Protein AF-W2RAD9-F1 (afdb_monomer)

Mean predicted aligned error: 22.21 Å

pLDDT: mean 79.06, std 12.72, range [46.03, 95.06]

Foldseek 3Di:
DDDDPVRVVVLVVLCVVLVLVPDDPPCSVVSVVVSVVVVVVVVVVVVVVVVVVVDPDPDPVVVVVVVVVVVVVVVVVVVVVVVVVVVVVVVVVVVVVVVVVVVVVVVVVVVVVVVVVDDDPVVVVVVVVVVVVVVVVVVVVVVVVVVVVVVVVVVVVVVVVVVVVVVVVVVVVVVVVVVVVVVD

Structure (mmCIF, N/CA/C/O backbone):
data_AF-W2RAD9-F1
#
_entry.id   AF-W2RAD9-F1
#
loop_
_atom_site.group_PDB
_atom_site.id
_atom_site.type_symbol
_atom_site.label_atom_id
_atom_site.label_alt_id
_atom_site.label_comp_id
_atom_site.label_asym_id
_atom_site.label_entity_id
_atom_site.label_seq_id
_atom_site.pdbx_PDB_ins_code
_atom_site.Cartn_x
_atom_site.Cartn_y
_atom_site.Cartn_z
_atom_site.occupancy
_atom_site.B_iso_or_equiv
_atom_site.auth_seq_id
_atom_site.auth_comp_id
_atom_site.auth_asym_id
_atom_site.auth_atom_id
_atom_site.pdbx_PDB_model_num
ATOM 1 N N . MET A 1 1 ? 28.687 -9.297 -19.296 1.00 49.66 1 MET A N 1
ATOM 2 C CA . MET A 1 1 ? 29.196 -7.950 -18.979 1.00 49.66 1 MET A CA 1
ATOM 3 C C . MET A 1 1 ? 29.998 -8.097 -17.710 1.00 49.66 1 MET A C 1
ATOM 5 O O . MET A 1 1 ? 29.395 -8.269 -16.660 1.00 49.66 1 MET A O 1
ATOM 9 N N . ASN A 1 2 ? 31.318 -8.154 -17.842 1.00 67.19 2 ASN A N 1
ATOM 10 C CA . ASN A 1 2 ? 32.221 -8.144 -16.698 1.00 67.19 2 ASN A CA 1
ATOM 11 C C . ASN A 1 2 ? 32.707 -6.704 -16.550 1.00 67.19 2 ASN A C 1
ATOM 13 O O . ASN A 1 2 ? 33.058 -6.093 -17.559 1.00 67.19 2 ASN A O 1
ATOM 17 N N . TYR A 1 3 ? 32.650 -6.170 -15.335 1.00 76.31 3 TYR A N 1
ATOM 18 C CA . TYR A 1 3 ? 33.218 -4.864 -15.024 1.00 76.31 3 TYR A CA 1
ATOM 19 C C . TYR A 1 3 ? 34.745 -4.951 -15.084 1.00 76.31 3 TYR A C 1
ATOM 21 O O . TYR A 1 3 ? 35.319 -5.991 -14.748 1.00 76.31 3 TYR A O 1
ATOM 29 N N . SER A 1 4 ? 35.391 -3.891 -15.566 1.00 83.75 4 SER A N 1
ATOM 30 C CA . SER A 1 4 ? 36.855 -3.781 -15.519 1.00 83.75 4 SER A CA 1
ATOM 31 C C . SER A 1 4 ? 37.317 -3.453 -14.099 1.00 83.75 4 SER A C 1
ATOM 33 O O . SER A 1 4 ? 36.594 -2.791 -13.354 1.00 83.75 4 SER A O 1
ATOM 35 N N . GLU A 1 5 ? 38.547 -3.822 -13.740 1.00 84.81 5 GLU A N 1
ATOM 36 C CA . GLU A 1 5 ? 39.124 -3.506 -12.423 1.00 84.81 5 GLU A CA 1
ATOM 37 C C . GLU A 1 5 ? 39.091 -1.990 -12.134 1.00 84.81 5 GLU A C 1
ATOM 39 O O . GLU A 1 5 ? 38.681 -1.568 -11.051 1.00 84.81 5 GLU A O 1
ATOM 44 N N . GLU A 1 6 ? 39.395 -1.142 -13.123 1.00 85.00 6 GLU A N 1
ATOM 45 C CA . GLU A 1 6 ? 39.226 0.315 -13.023 1.00 85.00 6 GLU A CA 1
ATOM 46 C C . GLU A 1 6 ? 37.785 0.756 -12.726 1.00 85.00 6 GLU A C 1
ATOM 48 O O . GLU A 1 6 ? 37.565 1.711 -11.973 1.00 85.00 6 GLU A O 1
ATOM 53 N N . GLU A 1 7 ? 36.789 0.097 -13.318 1.00 83.50 7 GLU A N 1
ATOM 54 C CA . GLU A 1 7 ? 35.378 0.432 -13.114 1.00 83.50 7 GLU A CA 1
ATOM 55 C C . GLU A 1 7 ? 34.931 0.059 -11.702 1.00 83.50 7 GLU A C 1
ATOM 57 O O . GLU A 1 7 ? 34.244 0.852 -11.047 1.00 83.50 7 GLU A O 1
ATOM 62 N N . ASP A 1 8 ? 35.392 -1.086 -11.203 1.00 87.81 8 ASP A N 1
ATOM 63 C CA . ASP A 1 8 ? 35.144 -1.543 -9.839 1.00 87.81 8 ASP A CA 1
ATOM 64 C C . ASP A 1 8 ? 35.788 -0.607 -8.811 1.00 87.81 8 ASP A C 1
ATOM 66 O O . ASP A 1 8 ? 35.135 -0.186 -7.850 1.00 87.81 8 ASP A O 1
ATOM 70 N N . VAL A 1 9 ? 37.035 -0.178 -9.034 1.00 91.31 9 VAL A N 1
ATOM 71 C CA . VAL A 1 9 ? 37.715 0.795 -8.161 1.00 91.31 9 VAL A CA 1
ATOM 72 C C . VAL A 1 9 ? 36.986 2.142 -8.162 1.00 91.31 9 VAL A C 1
ATOM 74 O O . VAL A 1 9 ? 36.780 2.749 -7.102 1.00 91.31 9 VAL A O 1
ATOM 77 N N . MET A 1 10 ? 36.537 2.621 -9.326 1.00 87.50 10 MET A N 1
ATOM 78 C CA . MET A 1 10 ? 35.742 3.849 -9.419 1.00 87.50 10 MET A CA 1
ATOM 79 C C . MET A 1 10 ? 34.393 3.724 -8.707 1.00 87.50 10 MET A C 1
ATOM 81 O O . MET A 1 10 ? 33.954 4.671 -8.040 1.00 87.50 10 MET A O 1
ATOM 85 N N . LEU A 1 11 ? 33.738 2.570 -8.827 1.00 89.12 11 LEU A N 1
ATOM 86 C CA . LEU A 1 11 ? 32.478 2.281 -8.157 1.00 89.12 11 LEU A CA 1
ATOM 87 C C . LEU A 1 11 ? 32.663 2.281 -6.636 1.00 89.12 11 LEU A C 1
ATOM 89 O O . LEU A 1 11 ? 31.929 2.980 -5.932 1.00 89.12 11 LEU A O 1
ATOM 93 N N . LEU A 1 12 ? 33.694 1.597 -6.135 1.00 91.00 12 LEU A N 1
ATOM 94 C CA . LEU A 1 12 ? 34.045 1.548 -4.715 1.00 91.00 12 LEU A CA 1
ATOM 95 C C . LEU A 1 12 ? 34.355 2.937 -4.154 1.00 91.00 12 LEU A C 1
ATOM 97 O O . LEU A 1 12 ? 33.807 3.323 -3.118 1.00 91.00 12 LEU A O 1
ATOM 101 N N . ARG A 1 13 ? 35.149 3.746 -4.866 1.00 90.50 13 ARG A N 1
ATOM 102 C CA . ARG A 1 13 ? 35.452 5.129 -4.459 1.00 90.50 13 ARG A CA 1
ATOM 103 C C . ARG A 1 13 ? 34.184 5.971 -4.310 1.00 90.50 13 ARG A C 1
ATOM 105 O O . ARG A 1 13 ? 34.088 6.818 -3.424 1.00 90.50 13 ARG A O 1
ATOM 112 N N . LYS A 1 14 ? 33.191 5.724 -5.161 1.00 89.25 14 LYS A N 1
ATOM 113 C CA . LYS A 1 14 ? 31.917 6.446 -5.170 1.00 89.25 14 LYS A CA 1
ATOM 114 C C . LYS A 1 14 ? 30.967 5.977 -4.073 1.00 89.25 14 LYS A C 1
ATOM 116 O O . LYS A 1 14 ? 30.331 6.815 -3.439 1.00 89.25 14 LYS A O 1
ATOM 121 N N . ILE A 1 15 ? 30.930 4.673 -3.798 1.00 92.19 15 ILE A N 1
ATOM 122 C CA . ILE A 1 15 ? 30.203 4.094 -2.658 1.00 92.19 15 ILE A CA 1
ATOM 123 C C . ILE A 1 15 ? 30.766 4.637 -1.339 1.00 92.19 15 ILE A C 1
ATOM 125 O O . ILE A 1 15 ? 30.001 5.013 -0.454 1.00 92.19 15 ILE A O 1
ATOM 129 N N . LEU A 1 16 ? 32.092 4.745 -1.214 1.00 90.56 16 LEU A N 1
ATOM 130 C CA . LEU A 1 16 ? 32.751 5.318 -0.033 1.00 90.56 16 LEU A CA 1
ATOM 131 C C . LEU A 1 16 ? 32.508 6.828 0.132 1.00 90.56 16 LEU A C 1
ATOM 133 O O . LEU A 1 16 ? 32.562 7.336 1.255 1.00 90.56 16 LEU A O 1
ATOM 137 N N . GLY A 1 17 ? 32.233 7.539 -0.965 1.00 87.75 17 GLY A N 1
ATOM 138 C CA . GLY A 1 17 ? 31.853 8.953 -0.952 1.00 87.75 17 GLY A CA 1
ATOM 139 C C . GLY A 1 17 ? 30.407 9.177 -0.505 1.00 87.75 17 GLY A C 1
ATOM 140 O O . GLY A 1 17 ? 30.163 9.943 0.423 1.00 87.75 17 GLY A O 1
ATOM 141 N N . ASP A 1 18 ? 29.457 8.475 -1.127 1.00 87.25 18 ASP A N 1
ATOM 142 C CA . ASP A 1 18 ? 28.020 8.644 -0.861 1.00 87.25 18 ASP A CA 1
ATOM 143 C C . ASP A 1 18 ? 27.546 7.882 0.396 1.00 87.25 18 ASP A C 1
ATOM 145 O O . ASP A 1 18 ? 26.488 8.189 0.942 1.00 87.25 18 ASP A O 1
ATOM 149 N N . ARG A 1 19 ? 28.330 6.897 0.861 1.00 90.44 19 ARG A N 1
ATOM 150 C CA . ARG A 1 19 ? 28.129 6.087 2.079 1.00 90.44 19 ARG A CA 1
ATOM 151 C C . ARG A 1 19 ? 26.684 5.614 2.298 1.00 90.44 19 ARG A C 1
ATOM 153 O O . ARG A 1 19 ? 26.136 5.801 3.388 1.00 90.44 19 ARG A O 1
ATOM 160 N N . PRO A 1 20 ? 26.060 4.938 1.316 1.00 89.31 20 PRO A N 1
ATOM 161 C CA . PRO A 1 20 ? 24.675 4.470 1.441 1.00 89.31 20 PRO A CA 1
ATOM 162 C C . PRO A 1 20 ? 24.483 3.483 2.608 1.00 89.31 20 PRO A C 1
ATOM 164 O O . PRO A 1 20 ? 23.398 3.386 3.178 1.00 89.31 20 PRO A O 1
ATOM 167 N N . PHE A 1 21 ? 25.557 2.805 3.020 1.00 88.44 21 PHE A N 1
ATOM 168 C CA . PHE A 1 21 ? 25.593 1.882 4.155 1.00 88.44 21 PHE A CA 1
ATOM 169 C C . PHE A 1 21 ? 25.500 2.555 5.537 1.00 88.44 21 PHE A C 1
ATOM 171 O O . PHE A 1 21 ? 25.218 1.867 6.512 1.00 88.44 21 PHE A O 1
ATOM 178 N N . LEU A 1 22 ? 25.703 3.876 5.644 1.00 89.31 22 LEU A N 1
ATOM 179 C CA . LEU A 1 22 ? 25.533 4.628 6.900 1.00 89.31 22 LEU A CA 1
ATOM 180 C C . LEU A 1 22 ? 24.118 5.199 7.078 1.00 89.31 22 LEU A C 1
ATOM 182 O O . LEU A 1 22 ? 23.850 5.893 8.060 1.00 89.31 22 LEU A O 1
ATOM 186 N N . ALA A 1 23 ? 23.206 4.944 6.138 1.00 87.38 23 ALA A N 1
ATOM 187 C CA . ALA A 1 23 ? 21.832 5.408 6.255 1.00 87.38 23 ALA A CA 1
ATOM 188 C C . ALA A 1 23 ? 21.133 4.802 7.488 1.00 87.38 23 ALA A C 1
A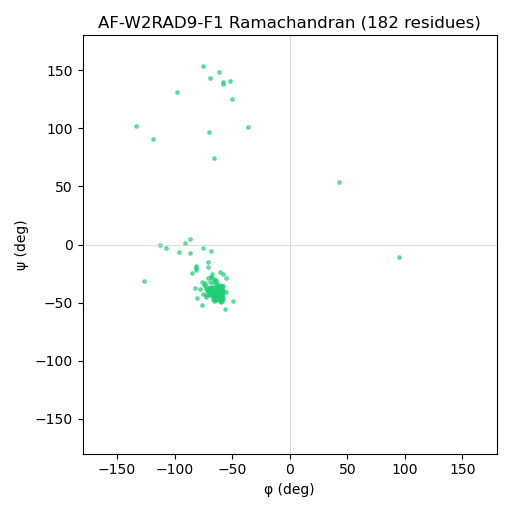TOM 190 O O . ALA A 1 23 ? 21.399 3.672 7.898 1.00 87.38 23 ALA A O 1
ATOM 191 N N . GLN A 1 24 ? 20.198 5.561 8.070 1.00 85.75 24 GLN A N 1
ATOM 192 C CA . GLN A 1 24 ? 19.422 5.145 9.241 1.00 85.75 24 GLN A CA 1
ATOM 193 C C . GLN A 1 24 ? 18.775 3.765 9.017 1.00 85.75 24 GLN A C 1
ATOM 195 O O . GLN A 1 24 ? 18.271 3.476 7.928 1.00 85.75 24 GLN A O 1
ATOM 200 N N . ARG A 1 25 ? 18.761 2.915 10.053 1.00 76.69 25 ARG A N 1
ATOM 201 C CA . ARG A 1 25 ? 18.190 1.558 9.999 1.00 76.69 25 ARG A CA 1
ATOM 202 C C . ARG A 1 25 ? 16.765 1.600 9.420 1.00 76.69 25 ARG A C 1
ATOM 204 O O . ARG A 1 25 ? 15.929 2.362 9.895 1.00 76.69 25 ARG A O 1
ATOM 211 N N . GLY A 1 26 ? 16.520 0.825 8.361 1.00 83.56 26 GLY A N 1
ATOM 212 C CA . GLY A 1 26 ? 15.266 0.836 7.588 1.00 83.56 26 GLY A CA 1
ATOM 213 C C . GLY A 1 26 ? 15.264 1.723 6.331 1.00 83.56 26 GLY A C 1
ATOM 214 O O . GLY A 1 26 ? 14.368 1.587 5.508 1.00 83.56 26 GLY A O 1
ATOM 215 N N . LYS A 1 27 ? 16.273 2.584 6.130 1.00 88.81 27 LYS A N 1
ATOM 216 C CA . LYS A 1 27 ? 16.424 3.448 4.935 1.00 88.81 27 LYS A CA 1
ATOM 217 C C . LYS A 1 27 ? 17.617 3.078 4.047 1.00 88.81 27 LYS A C 1
ATOM 219 O O . LYS A 1 27 ? 17.833 3.715 3.021 1.00 88.81 27 LYS A O 1
ATOM 224 N N . ILE A 1 28 ? 18.379 2.052 4.429 1.00 91.00 28 ILE A N 1
ATOM 225 C CA . ILE A 1 28 ? 19.593 1.610 3.725 1.00 91.00 28 ILE A CA 1
ATOM 226 C C . ILE A 1 28 ? 19.279 1.235 2.272 1.00 91.00 28 ILE A C 1
ATOM 228 O O . ILE A 1 28 ? 19.951 1.720 1.371 1.00 91.00 28 ILE A O 1
ATOM 232 N N . ILE A 1 29 ? 18.215 0.463 2.028 1.00 90.50 29 ILE A N 1
ATOM 233 C CA . ILE A 1 29 ? 17.809 0.056 0.670 1.00 90.50 29 ILE A CA 1
ATOM 234 C C . ILE A 1 29 ? 17.481 1.282 -0.195 1.00 90.50 29 ILE A C 1
ATOM 236 O O . ILE A 1 29 ? 18.034 1.423 -1.278 1.00 90.50 29 ILE A O 1
ATOM 240 N N . GLY A 1 30 ? 16.705 2.240 0.322 1.00 90.00 30 GLY A N 1
ATOM 241 C CA . GLY A 1 30 ? 16.397 3.472 -0.414 1.00 90.00 30 GLY A CA 1
ATOM 242 C C . GLY A 1 30 ? 17.626 4.349 -0.697 1.00 90.00 30 GLY A C 1
ATOM 243 O O . GLY A 1 30 ? 17.681 5.029 -1.721 1.00 90.00 30 GLY A O 1
ATOM 244 N N . ALA A 1 31 ? 18.640 4.324 0.173 1.00 89.94 31 ALA A N 1
ATOM 245 C CA . ALA A 1 31 ? 19.912 5.001 -0.078 1.00 89.94 31 ALA A CA 1
ATOM 246 C C . ALA A 1 31 ? 20.720 4.314 -1.195 1.00 89.94 31 ALA A C 1
ATOM 248 O O . ALA A 1 31 ? 21.323 5.001 -2.024 1.00 89.94 31 ALA A O 1
ATOM 249 N N . TRP A 1 32 ? 20.688 2.979 -1.257 1.00 92.62 32 TRP A N 1
ATOM 250 C CA . TRP A 1 32 ? 21.257 2.209 -2.366 1.00 92.62 32 TRP A CA 1
ATOM 251 C C . TRP A 1 32 ? 20.508 2.449 -3.684 1.00 92.62 32 TRP A C 1
ATOM 253 O O . TRP A 1 32 ? 21.157 2.673 -4.705 1.00 92.62 32 TRP A O 1
ATOM 263 N N . ASP A 1 33 ? 19.175 2.519 -3.663 1.00 92.31 33 ASP A N 1
ATOM 264 C CA . ASP A 1 33 ? 18.362 2.837 -4.847 1.00 92.31 33 ASP A CA 1
ATOM 265 C C . ASP A 1 33 ? 18.677 4.237 -5.389 1.00 92.31 33 ASP A C 1
ATOM 267 O O . ASP A 1 33 ? 18.871 4.436 -6.592 1.00 92.31 33 ASP A O 1
ATOM 271 N N . ALA A 1 34 ? 18.804 5.224 -4.498 1.00 89.00 34 ALA A N 1
ATOM 272 C CA . ALA A 1 34 ? 19.191 6.580 -4.871 1.00 89.00 34 ALA A CA 1
ATOM 273 C C . ALA A 1 34 ? 20.607 6.637 -5.471 1.00 89.00 34 ALA A C 1
ATOM 275 O O . ALA A 1 34 ? 20.855 7.385 -6.422 1.00 89.00 34 ALA A O 1
ATOM 276 N N . PHE A 1 35 ? 21.542 5.842 -4.944 1.00 90.25 35 PHE A N 1
ATOM 277 C CA . PHE A 1 35 ? 22.895 5.725 -5.486 1.00 90.25 35 PHE A CA 1
ATOM 278 C C . PHE A 1 35 ? 22.895 5.092 -6.888 1.00 90.25 35 PHE A C 1
ATOM 280 O O . PHE A 1 35 ? 23.507 5.638 -7.810 1.00 90.25 35 PHE A O 1
ATOM 287 N N . ALA A 1 36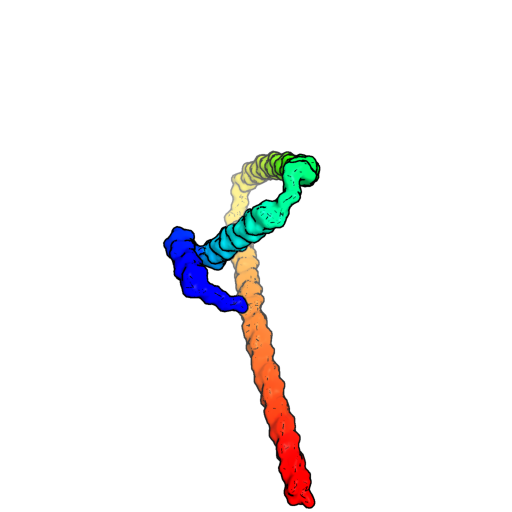 ? 22.145 4.006 -7.085 1.00 88.62 36 ALA A N 1
ATOM 288 C CA . ALA A 1 36 ? 21.992 3.355 -8.385 1.00 88.62 36 ALA A CA 1
ATOM 289 C C . ALA A 1 36 ? 21.361 4.295 -9.429 1.00 88.62 36 ALA A C 1
ATOM 291 O O . ALA A 1 36 ? 21.854 4.402 -10.554 1.00 88.62 36 ALA A O 1
ATOM 292 N N . ALA A 1 37 ? 20.336 5.063 -9.045 1.00 88.44 37 ALA A N 1
ATOM 293 C CA . ALA A 1 37 ? 19.721 6.065 -9.915 1.00 88.44 37 ALA A CA 1
ATOM 294 C C . ALA A 1 37 ? 20.726 7.140 -10.371 1.00 88.44 37 ALA A C 1
ATOM 296 O O . ALA A 1 37 ? 20.756 7.509 -11.548 1.00 88.44 37 ALA A 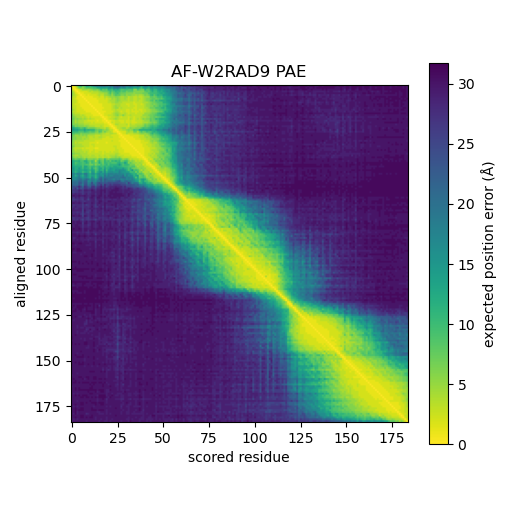O 1
ATOM 297 N N . LYS A 1 38 ? 21.603 7.615 -9.473 1.00 86.19 38 LYS A N 1
ATOM 298 C CA . LYS A 1 38 ? 22.672 8.569 -9.826 1.00 86.19 38 LYS A CA 1
ATOM 299 C C . LYS A 1 38 ? 23.678 7.983 -10.818 1.00 86.19 38 LYS A C 1
ATOM 301 O O . LYS A 1 38 ? 24.177 8.723 -11.669 1.00 86.19 38 LYS A O 1
ATOM 306 N N . LEU A 1 39 ? 24.008 6.694 -10.704 1.00 85.25 39 LEU A N 1
ATOM 307 C CA . LEU A 1 39 ? 24.889 6.020 -11.660 1.00 85.25 39 LEU A CA 1
ATOM 308 C C . LEU A 1 39 ? 24.226 5.932 -13.034 1.00 85.25 39 LEU A C 1
ATOM 310 O O . LEU A 1 39 ? 24.826 6.358 -14.016 1.00 85.25 39 LEU A O 1
ATOM 314 N N . LEU A 1 40 ? 22.960 5.518 -13.084 1.00 82.38 40 LEU A N 1
ATOM 315 C CA . LEU A 1 40 ? 22.204 5.384 -14.328 1.00 82.38 40 LEU A CA 1
ATOM 316 C C . LEU A 1 40 ? 22.086 6.713 -15.097 1.00 82.38 40 LEU A C 1
ATOM 318 O O . LEU A 1 40 ? 22.218 6.740 -16.320 1.00 82.38 40 LEU A O 1
ATOM 322 N N . VAL A 1 41 ? 21.875 7.830 -14.389 1.00 76.44 41 VAL A N 1
ATOM 323 C CA . VAL A 1 41 ? 21.817 9.174 -14.995 1.00 76.44 41 VAL A CA 1
ATOM 324 C C . VAL A 1 41 ? 23.166 9.583 -15.590 1.00 76.44 41 VAL A C 1
ATOM 326 O O . VAL A 1 41 ? 23.196 10.184 -16.662 1.00 76.44 41 VAL A O 1
ATOM 329 N N . LYS A 1 42 ? 24.282 9.253 -14.928 1.00 69.62 42 LYS A N 1
ATOM 330 C CA . LYS A 1 42 ? 25.627 9.555 -15.443 1.00 69.62 42 LYS A CA 1
ATOM 331 C C . LYS A 1 42 ? 25.953 8.727 -16.683 1.00 69.62 42 LYS A C 1
ATOM 333 O O . LYS A 1 42 ? 26.443 9.286 -17.652 1.00 69.62 42 LYS A O 1
ATOM 338 N N . THR A 1 43 ? 25.604 7.443 -16.698 1.00 71.06 43 THR A N 1
ATOM 339 C CA . THR A 1 43 ? 25.817 6.585 -17.873 1.00 71.06 43 THR A CA 1
ATOM 340 C C . THR A 1 43 ? 25.017 7.065 -19.082 1.00 71.06 43 THR A C 1
ATOM 342 O O . THR A 1 43 ? 25.535 7.069 -20.194 1.00 71.06 43 THR A O 1
ATOM 345 N N . ARG A 1 44 ? 23.772 7.522 -18.876 1.00 64.50 44 ARG A N 1
ATOM 346 C CA . ARG A 1 44 ? 22.958 8.110 -19.952 1.00 64.50 44 ARG A CA 1
ATOM 347 C C . ARG A 1 44 ? 23.572 9.401 -20.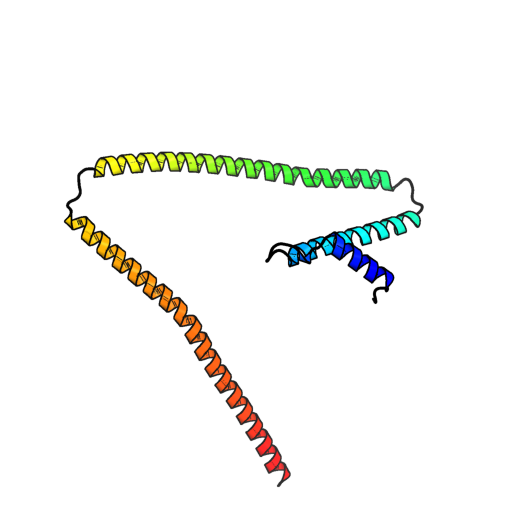492 1.00 64.50 44 ARG A C 1
ATOM 349 O O . ARG A 1 44 ? 23.720 9.512 -21.697 1.00 64.50 44 ARG A O 1
ATOM 356 N N . ARG A 1 45 ? 24.017 10.313 -19.618 1.00 61.16 45 ARG A N 1
ATOM 357 C CA . ARG A 1 45 ? 24.689 11.557 -20.038 1.00 61.16 45 ARG A CA 1
ATOM 358 C C . ARG A 1 45 ? 25.974 11.304 -20.820 1.00 61.16 45 ARG A C 1
ATOM 360 O O . ARG A 1 45 ? 26.137 11.893 -21.875 1.00 61.16 45 ARG A O 1
ATOM 367 N N . ASN A 1 46 ? 26.826 10.390 -20.358 1.00 62.94 46 ASN A N 1
ATOM 368 C CA . ASN A 1 46 ? 28.058 10.048 -21.072 1.00 62.94 46 ASN A CA 1
ATOM 369 C C . ASN A 1 46 ? 27.756 9.468 -22.463 1.00 62.94 46 ASN A C 1
ATOM 371 O O . ASN A 1 46 ? 28.411 9.819 -23.437 1.00 62.94 46 ASN A O 1
ATOM 375 N N . LYS A 1 47 ? 26.720 8.626 -22.564 1.00 61.34 47 LYS A N 1
ATOM 376 C CA . LYS A 1 47 ? 26.276 8.053 -23.837 1.00 61.34 47 LYS A CA 1
ATOM 377 C C . LYS A 1 47 ? 25.665 9.106 -24.765 1.00 61.34 47 LYS A C 1
ATOM 379 O O . LYS A 1 47 ? 25.873 9.055 -25.971 1.00 61.34 47 LYS A O 1
ATOM 384 N N . ASP A 1 48 ? 24.932 10.069 -24.217 1.00 56.09 48 ASP A N 1
ATOM 385 C CA . ASP A 1 48 ? 24.375 11.185 -24.978 1.00 56.09 48 ASP A CA 1
ATOM 386 C C . ASP A 1 48 ? 25.484 12.136 -25.466 1.00 56.09 48 ASP A C 1
ATOM 388 O O . ASP A 1 48 ? 25.423 12.5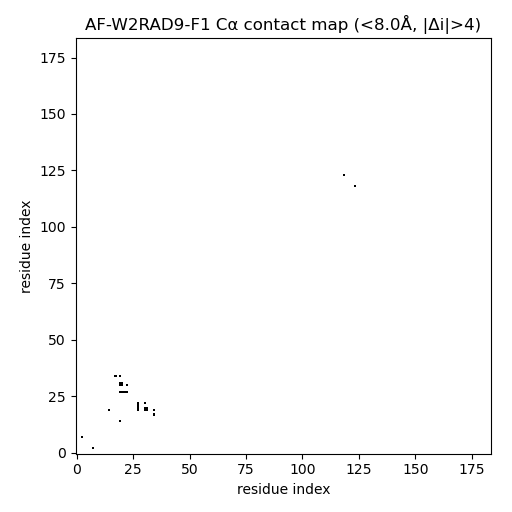96 -26.599 1.00 56.09 48 ASP A O 1
ATOM 392 N N . GLU A 1 49 ? 26.528 12.382 -24.672 1.00 58.38 49 GLU A N 1
ATOM 393 C CA . GLU A 1 49 ? 27.701 13.184 -25.058 1.00 58.38 49 GLU A CA 1
ATOM 394 C C . GLU A 1 49 ? 28.530 12.508 -26.166 1.00 58.38 49 GLU A C 1
ATOM 396 O O . GLU A 1 49 ? 28.885 13.159 -27.148 1.00 58.38 49 GLU A O 1
ATOM 401 N N . GLU A 1 50 ? 28.749 11.195 -26.074 1.00 56.84 50 GLU A N 1
ATOM 402 C CA . GLU A 1 50 ? 29.415 10.386 -27.107 1.00 56.84 50 GLU A CA 1
ATOM 403 C C . GLU A 1 50 ? 28.601 10.349 -28.418 1.00 56.84 50 GLU A C 1
ATOM 405 O O . GLU A 1 50 ? 29.138 10.513 -29.516 1.00 56.84 50 GLU A O 1
ATOM 410 N N . ASN A 1 51 ? 27.272 10.250 -28.313 1.00 53.88 51 ASN A N 1
ATOM 411 C CA . ASN A 1 51 ? 26.364 10.334 -29.460 1.00 53.88 51 ASN A CA 1
ATOM 412 C C . ASN A 1 51 ? 26.304 11.747 -30.073 1.00 53.88 51 ASN A C 1
ATOM 414 O O . ASN A 1 51 ? 26.113 11.888 -31.282 1.00 53.88 51 ASN A O 1
ATOM 418 N N . MET A 1 52 ? 26.451 12.801 -29.265 1.00 54.53 52 MET A N 1
ATOM 419 C CA . MET A 1 52 ? 26.473 14.194 -29.728 1.00 54.53 52 MET A CA 1
ATOM 420 C C . MET A 1 52 ? 27.795 14.552 -30.415 1.00 54.53 52 MET A C 1
ATOM 422 O O . MET A 1 52 ? 27.763 15.296 -31.393 1.00 54.53 52 MET A O 1
ATOM 426 N N . ALA A 1 53 ? 28.924 13.994 -29.964 1.00 57.12 53 ALA A N 1
ATOM 427 C CA . ALA A 1 53 ? 30.224 14.145 -30.621 1.00 57.12 53 ALA A CA 1
ATOM 428 C C . ALA A 1 53 ? 30.270 13.460 -32.003 1.00 57.12 53 ALA A C 1
ATOM 430 O O . ALA A 1 53 ? 30.902 13.977 -32.921 1.00 57.12 53 ALA A O 1
ATOM 431 N N . ASN A 1 54 ? 29.538 12.353 -32.182 1.00 53.06 54 ASN A N 1
ATOM 432 C CA . ASN A 1 54 ? 29.484 11.596 -33.441 1.00 53.06 54 ASN A CA 1
ATOM 433 C C . ASN A 1 54 ? 28.430 12.088 -34.455 1.00 53.06 54 ASN A C 1
ATOM 435 O O . ASN A 1 54 ? 28.396 11.608 -35.586 1.00 53.06 54 ASN A O 1
ATOM 439 N N . SER A 1 55 ? 27.556 13.032 -34.091 1.00 49.84 55 SER A N 1
ATOM 440 C CA . SER A 1 55 ? 26.420 13.450 -34.927 1.00 49.84 55 SER A CA 1
ATOM 441 C C . SER A 1 55 ? 26.506 14.933 -35.308 1.00 49.84 55 SER A C 1
ATOM 443 O O . SER A 1 55 ? 25.919 15.788 -34.638 1.00 49.84 55 SER A O 1
ATOM 445 N N . GLY A 1 56 ? 27.144 15.233 -36.443 1.00 53.84 56 GLY A N 1
ATOM 446 C CA . GLY A 1 56 ? 27.186 16.563 -37.069 1.00 53.84 56 GLY A CA 1
ATOM 447 C C . GLY A 1 56 ? 25.825 17.058 -37.587 1.00 53.84 56 GLY A C 1
ATOM 448 O O . GLY A 1 56 ? 25.581 17.069 -38.787 1.00 53.84 56 GLY A O 1
ATOM 449 N N . VAL A 1 57 ? 24.922 17.472 -36.691 1.00 49.91 57 VAL A N 1
ATOM 450 C CA . VAL A 1 57 ? 23.613 18.063 -37.037 1.00 49.91 57 VAL A CA 1
ATOM 451 C C . VAL A 1 57 ? 23.391 19.312 -36.181 1.00 49.91 57 VAL A C 1
ATOM 453 O O . VAL A 1 57 ? 23.060 19.192 -34.997 1.00 49.91 57 VAL A O 1
ATOM 456 N N . SER A 1 58 ? 23.595 20.500 -36.765 1.00 55.53 58 SER A N 1
ATOM 457 C CA . SER A 1 58 ? 23.771 21.761 -36.024 1.00 55.53 58 SER A CA 1
ATOM 458 C C . SER A 1 58 ? 22.614 22.774 -36.047 1.00 55.53 58 SER A C 1
ATOM 460 O O . SER A 1 58 ? 22.709 23.739 -35.305 1.00 55.53 58 SER A O 1
ATOM 462 N N . GLU A 1 59 ? 21.492 22.584 -36.756 1.00 55.19 59 GLU A N 1
ATOM 463 C CA . GLU A 1 59 ? 20.391 23.587 -36.714 1.00 55.19 59 GLU A CA 1
ATOM 464 C C . GLU A 1 59 ? 18.996 23.039 -36.363 1.00 55.19 59 GLU A C 1
ATOM 466 O O . GLU A 1 59 ? 18.241 23.692 -35.649 1.00 55.19 59 GLU A O 1
ATOM 471 N N . ALA A 1 60 ? 18.657 21.795 -36.711 1.00 54.66 60 ALA A N 1
ATOM 472 C CA . ALA A 1 60 ? 17.314 21.241 -36.466 1.00 54.66 60 ALA A CA 1
ATOM 473 C C . ALA A 1 60 ? 17.012 20.840 -34.999 1.00 54.66 60 ALA A C 1
ATOM 475 O O . ALA A 1 60 ? 15.910 20.366 -34.702 1.00 54.66 60 ALA A O 1
ATOM 476 N N . LYS A 1 61 ? 17.985 20.961 -34.081 1.00 55.78 61 LYS A N 1
ATOM 477 C CA . LYS A 1 61 ? 17.810 20.654 -32.646 1.00 55.78 61 LYS A CA 1
ATOM 478 C C . LYS A 1 61 ? 17.174 21.814 -31.881 1.00 55.78 61 LYS A C 1
ATOM 480 O O . LYS A 1 61 ? 16.308 21.563 -31.055 1.00 55.78 61 LYS A O 1
ATOM 485 N N . SER A 1 62 ? 17.511 23.065 -32.200 1.00 66.00 62 SER A N 1
ATOM 486 C CA . SER A 1 62 ? 17.021 24.233 -31.451 1.00 66.00 62 SER A CA 1
ATOM 487 C C . SER A 1 62 ? 15.501 24.403 -31.564 1.00 66.00 62 SER A C 1
ATOM 489 O O . SER A 1 62 ? 14.827 24.641 -30.561 1.00 66.00 62 SER A O 1
ATOM 491 N N . GLU A 1 63 ? 14.937 24.193 -32.757 1.00 69.44 63 GLU A N 1
ATOM 492 C CA . GLU A 1 63 ? 13.491 24.253 -32.975 1.00 69.44 63 GLU A CA 1
ATOM 493 C C . GLU A 1 63 ? 12.763 23.070 -32.315 1.00 69.44 63 GLU A C 1
ATOM 495 O O . GLU A 1 63 ? 11.730 23.255 -31.668 1.00 69.44 63 GLU A O 1
ATOM 500 N N . ARG A 1 64 ? 13.319 21.852 -32.402 1.00 71.75 64 ARG A N 1
ATOM 501 C CA . ARG A 1 64 ? 12.772 20.680 -31.698 1.00 71.75 64 ARG A CA 1
ATOM 502 C C . ARG A 1 64 ? 12.819 20.846 -30.182 1.00 71.75 64 ARG A C 1
ATOM 504 O O . ARG A 1 64 ? 11.841 20.510 -29.522 1.00 71.75 64 ARG A O 1
ATOM 511 N N . ASP A 1 65 ? 13.884 21.424 -29.641 1.00 76.44 65 ASP A N 1
ATOM 512 C CA . ASP A 1 65 ? 14.035 21.690 -28.210 1.00 76.44 65 ASP A CA 1
ATOM 513 C C . ASP A 1 65 ? 13.063 22.771 -27.724 1.00 76.44 65 ASP A C 1
ATOM 515 O O . ASP A 1 65 ? 12.514 22.671 -26.625 1.00 76.44 65 ASP A O 1
ATOM 519 N N . LEU A 1 66 ? 12.799 23.794 -28.543 1.00 79.88 66 LEU A N 1
ATOM 520 C CA . LEU A 1 66 ? 11.760 24.791 -28.274 1.00 79.88 66 LEU A CA 1
ATOM 521 C C . LEU A 1 66 ? 10.360 24.162 -28.297 1.00 79.88 66 LEU A C 1
ATOM 523 O O . LEU A 1 66 ? 9.563 24.422 -27.391 1.00 79.88 66 LEU A O 1
ATOM 527 N N . ARG A 1 67 ? 10.077 23.283 -29.268 1.00 80.69 67 ARG A N 1
ATOM 528 C CA . ARG A 1 67 ? 8.813 22.528 -29.340 1.00 80.69 67 ARG A CA 1
ATOM 529 C C . ARG A 1 67 ? 8.645 21.584 -28.142 1.00 80.69 67 ARG A C 1
ATOM 531 O O . ARG A 1 67 ? 7.578 21.577 -27.532 1.00 80.69 67 ARG A O 1
ATOM 538 N N . LEU A 1 68 ? 9.696 20.868 -27.737 1.00 81.19 68 LEU A N 1
ATOM 539 C CA . LEU A 1 68 ? 9.711 20.002 -26.548 1.00 81.19 68 LEU A CA 1
ATOM 540 C C . LEU A 1 68 ? 9.461 20.798 -25.260 1.00 81.19 68 LEU A C 1
ATOM 542 O O . LEU A 1 68 ? 8.580 20.443 -24.478 1.00 81.19 68 LEU A O 1
ATOM 546 N N . LYS A 1 69 ? 10.143 21.937 -25.080 1.00 81.94 69 LYS A N 1
ATOM 547 C CA . LYS A 1 69 ? 9.896 22.851 -23.949 1.00 81.94 69 LYS A CA 1
ATOM 548 C C . LYS A 1 69 ? 8.460 23.385 -23.941 1.00 81.94 69 LYS A C 1
ATOM 550 O O . LYS A 1 69 ? 7.888 23.573 -22.866 1.00 81.94 69 LYS A O 1
ATOM 555 N N . GLY A 1 70 ? 7.873 23.636 -25.112 1.00 81.69 70 GLY A N 1
ATOM 556 C CA . GLY A 1 70 ? 6.468 24.021 -25.263 1.00 81.69 70 GLY A CA 1
ATOM 557 C C . GLY A 1 70 ? 5.507 22.923 -24.802 1.00 81.69 70 GLY A C 1
ATOM 558 O O . GLY A 1 70 ? 4.605 23.198 -24.010 1.00 81.69 70 GLY A O 1
ATOM 559 N N . ILE A 1 71 ? 5.748 21.678 -25.221 1.00 81.25 71 ILE A N 1
ATOM 560 C CA . ILE A 1 71 ? 4.940 20.508 -24.842 1.00 81.25 71 ILE A CA 1
ATOM 561 C C . ILE A 1 71 ? 5.039 20.232 -23.334 1.00 81.25 71 ILE A C 1
ATOM 563 O O . ILE A 1 71 ? 4.014 20.036 -22.680 1.00 81.25 71 ILE A O 1
ATOM 567 N N . ASP A 1 72 ? 6.232 20.314 -22.741 1.00 77.25 72 ASP A N 1
ATOM 568 C CA . ASP A 1 72 ? 6.420 20.143 -21.294 1.00 77.25 72 ASP A CA 1
ATOM 569 C C . ASP A 1 72 ? 5.697 21.219 -20.477 1.00 77.25 72 ASP A C 1
ATOM 571 O O . ASP A 1 72 ? 5.089 20.931 -19.440 1.00 77.25 72 ASP A O 1
ATOM 575 N N . ARG A 1 73 ? 5.726 22.475 -20.943 1.00 77.06 73 ARG A N 1
ATOM 576 C CA . ARG A 1 73 ? 4.984 23.576 -20.312 1.00 77.06 73 ARG A CA 1
ATOM 577 C C . ARG A 1 73 ? 3.476 23.380 -20.445 1.00 77.06 73 ARG A C 1
ATOM 579 O O . ARG A 1 73 ? 2.765 23.564 -19.458 1.00 77.06 73 ARG A O 1
ATOM 586 N N . ALA A 1 74 ? 2.996 22.983 -21.623 1.00 77.88 74 ALA A N 1
ATOM 587 C CA . ALA A 1 74 ? 1.583 22.710 -21.870 1.00 77.88 74 ALA A CA 1
ATOM 588 C C . ALA A 1 74 ? 1.070 21.531 -21.032 1.00 77.88 74 ALA A C 1
ATOM 590 O O . ALA A 1 74 ? -0.047 21.588 -20.536 1.00 77.88 74 ALA A O 1
ATOM 591 N N . ARG A 1 75 ? 1.902 20.510 -20.790 1.00 77.19 75 ARG A N 1
ATOM 592 C CA . ARG A 1 75 ? 1.561 19.361 -19.938 1.00 77.19 75 ARG A CA 1
ATOM 593 C C . ARG A 1 75 ? 1.554 19.699 -18.444 1.00 77.19 75 ARG A C 1
ATOM 595 O O . ARG A 1 75 ? 0.758 19.139 -17.695 1.00 77.19 75 ARG A O 1
ATOM 602 N N . ARG A 1 76 ? 2.418 20.616 -17.991 1.00 76.94 76 ARG A N 1
ATOM 603 C CA . ARG A 1 76 ? 2.498 21.030 -16.575 1.00 76.94 76 ARG A CA 1
ATOM 604 C C . ARG A 1 76 ? 1.376 21.972 -16.137 1.00 76.94 76 ARG A C 1
ATOM 606 O O . ARG A 1 76 ? 0.978 21.900 -14.980 1.00 76.94 76 ARG A O 1
ATOM 613 N N . ARG A 1 77 ? 0.862 22.837 -17.020 1.00 76.25 77 ARG A N 1
ATOM 614 C CA . ARG A 1 77 ? -0.236 23.771 -16.690 1.00 76.25 77 ARG A CA 1
ATOM 615 C C . ARG A 1 77 ? -1.503 23.084 -16.152 1.00 76.25 77 ARG A C 1
ATOM 617 O O . ARG A 1 77 ? -1.848 23.378 -15.014 1.00 76.25 77 ARG A O 1
ATOM 624 N N . PRO A 1 78 ? -2.126 22.115 -16.850 1.00 76.94 78 PRO A N 1
ATOM 625 C CA . PRO A 1 78 ? -3.350 21.478 -16.363 1.00 76.94 78 PRO A CA 1
ATOM 626 C C . PRO A 1 78 ? -3.132 20.716 -15.048 1.00 76.94 78 PRO A C 1
ATOM 628 O O . PRO A 1 78 ? -4.008 20.719 -14.191 1.00 76.94 78 PRO A O 1
ATOM 631 N N . HIS A 1 79 ? -1.948 20.124 -14.845 1.00 76.00 79 HIS A N 1
ATOM 632 C CA . HIS A 1 79 ? -1.590 19.478 -13.579 1.00 76.00 79 HIS A CA 1
ATOM 633 C C . HIS A 1 79 ? -1.433 20.492 -12.432 1.00 76.00 79 HIS A C 1
ATOM 635 O O . HIS A 1 79 ? -1.833 20.231 -11.301 1.00 76.00 79 HIS A O 1
ATOM 641 N N . ASN A 1 80 ? -0.846 21.662 -12.692 1.00 73.94 80 ASN A N 1
ATOM 642 C CA . ASN A 1 80 ? -0.728 22.711 -11.679 1.00 73.94 80 ASN A CA 1
ATOM 643 C C . ASN A 1 80 ? -2.092 23.313 -11.330 1.00 73.94 80 ASN A C 1
ATOM 645 O O . ASN A 1 80 ? -2.375 23.511 -10.151 1.00 73.94 80 ASN A O 1
ATOM 649 N N . ASP A 1 81 ? -2.949 23.534 -12.326 1.00 78.25 81 ASP A N 1
ATOM 650 C CA . ASP A 1 81 ? -4.295 24.068 -12.124 1.00 78.25 81 ASP A CA 1
ATOM 651 C C . ASP A 1 81 ? -5.165 23.076 -11.337 1.00 78.25 81 ASP A C 1
ATOM 653 O O . ASP A 1 81 ? -5.838 23.469 -10.383 1.00 78.25 81 ASP A O 1
ATOM 657 N N . SER A 1 82 ? -5.074 21.772 -11.637 1.00 74.62 82 SER A N 1
ATOM 658 C CA . SER A 1 82 ? -5.777 20.738 -10.870 1.00 74.62 82 SER A CA 1
ATOM 659 C C . SER A 1 82 ? -5.267 20.628 -9.432 1.00 74.62 82 SER A C 1
ATOM 661 O O . SER A 1 82 ? -6.062 20.443 -8.515 1.00 74.62 82 SER A O 1
ATOM 663 N N . VAL A 1 83 ? -3.955 20.769 -9.203 1.00 74.62 83 VAL A N 1
ATOM 664 C CA . VAL A 1 83 ? -3.370 20.761 -7.851 1.00 74.62 83 VAL A CA 1
ATOM 665 C C . VAL A 1 83 ? -3.781 22.005 -7.060 1.00 74.62 83 VAL A C 1
ATOM 667 O O . VAL A 1 83 ? -4.081 21.894 -5.872 1.00 74.62 83 VAL A O 1
ATOM 670 N N . CYS A 1 84 ? -3.829 23.181 -7.687 1.00 71.00 84 CYS A N 1
ATOM 671 C CA . CYS A 1 84 ? -4.323 24.404 -7.053 1.00 71.00 84 CYS A CA 1
ATOM 672 C C . CYS A 1 84 ? -5.819 24.303 -6.717 1.00 71.00 84 CYS A C 1
ATOM 674 O O . CYS A 1 84 ? -6.211 24.649 -5.603 1.00 71.00 84 CYS A O 1
ATOM 676 N N . ALA A 1 85 ? -6.637 23.764 -7.626 1.00 77.19 85 ALA A N 1
ATOM 677 C CA . ALA A 1 85 ? -8.060 23.527 -7.387 1.00 77.19 85 ALA A CA 1
ATOM 678 C C . ALA A 1 85 ? -8.296 22.496 -6.267 1.00 77.19 85 ALA A C 1
ATOM 680 O O . ALA A 1 85 ? -9.113 22.733 -5.380 1.00 77.19 85 ALA A O 1
ATOM 681 N N . ALA A 1 86 ? -7.537 21.394 -6.251 1.00 75.25 86 ALA A N 1
ATOM 682 C CA . ALA A 1 86 ? -7.609 20.381 -5.198 1.00 75.25 86 ALA A CA 1
ATOM 683 C C . ALA A 1 86 ? -7.219 20.954 -3.827 1.00 75.25 86 ALA A C 1
ATOM 685 O O . ALA A 1 86 ? -7.953 20.789 -2.856 1.00 75.25 86 ALA A O 1
ATOM 686 N N . LYS A 1 87 ? -6.122 21.722 -3.758 1.00 74.50 87 LYS A N 1
ATOM 687 C CA . LYS A 1 87 ? -5.719 22.423 -2.529 1.00 74.50 87 LYS A CA 1
ATOM 688 C C . LYS A 1 87 ? -6.784 23.414 -2.051 1.00 74.50 87 LYS A C 1
ATOM 690 O O . LYS A 1 87 ? -7.012 23.508 -0.850 1.00 74.50 87 LYS A O 1
ATOM 695 N N . GLY A 1 88 ? -7.439 24.136 -2.964 1.00 72.75 88 GLY A N 1
ATOM 696 C CA . GLY A 1 88 ? -8.546 25.039 -2.633 1.00 72.75 88 GLY A CA 1
ATOM 697 C C . GLY A 1 88 ? -9.793 24.311 -2.117 1.00 72.75 88 GLY A C 1
ATOM 698 O O . GLY A 1 88 ? -10.457 24.789 -1.200 1.00 72.75 88 GLY A O 1
ATOM 699 N N . ALA A 1 89 ? -10.097 23.130 -2.658 1.00 74.69 89 ALA A N 1
ATOM 700 C CA . ALA A 1 89 ? -11.199 22.302 -2.177 1.00 74.69 89 ALA A CA 1
ATOM 701 C C . ALA A 1 89 ? -10.916 21.720 -0.779 1.00 74.69 89 ALA A C 1
ATOM 703 O O . ALA A 1 89 ? -11.808 21.701 0.073 1.00 74.69 89 ALA A O 1
ATOM 704 N N . ASP A 1 90 ? -9.678 21.299 -0.513 1.00 74.69 90 ASP A N 1
ATOM 705 C CA . ASP A 1 90 ? -9.274 20.755 0.788 1.00 74.69 90 ASP A CA 1
ATOM 706 C C . ASP A 1 90 ? -9.295 21.814 1.897 1.00 74.69 90 ASP A C 1
ATOM 708 O O . ASP A 1 90 ? -9.748 21.539 3.012 1.00 74.69 90 ASP A O 1
ATOM 712 N N . THR A 1 91 ? -8.869 23.049 1.610 1.00 76.62 91 THR A N 1
ATOM 713 C CA . THR A 1 91 ? -8.949 24.144 2.593 1.00 76.62 91 THR A CA 1
ATOM 714 C C . THR A 1 91 ? -10.395 24.513 2.914 1.00 76.62 91 THR A C 1
ATOM 716 O O . THR A 1 91 ? -10.710 24.767 4.078 1.00 76.62 91 THR A O 1
ATOM 719 N N . LEU A 1 92 ? -11.293 24.478 1.924 1.00 76.56 92 LEU A N 1
ATOM 720 C CA . LEU A 1 92 ? -12.721 24.721 2.131 1.00 76.56 92 LEU A CA 1
ATOM 721 C C . LEU A 1 92 ? -13.371 23.623 2.991 1.00 76.56 92 LEU A C 1
ATOM 723 O O . LEU A 1 92 ? -14.120 23.935 3.920 1.00 76.56 92 LEU A O 1
ATOM 727 N N . LYS A 1 93 ? -13.049 22.346 2.731 1.00 78.88 93 LYS A N 1
ATOM 728 C CA . LYS A 1 93 ? -13.511 21.211 3.551 1.00 78.88 93 LYS A CA 1
ATOM 729 C C . LYS A 1 93 ? -13.041 21.336 4.996 1.00 78.88 93 LYS A C 1
ATOM 731 O O . LYS A 1 93 ? -13.849 21.199 5.910 1.00 78.88 93 LYS A O 1
ATOM 736 N N . ARG A 1 94 ? -11.767 21.681 5.203 1.00 81.00 94 ARG A N 1
ATOM 737 C CA . ARG A 1 94 ? -11.204 21.896 6.541 1.00 81.00 94 ARG A CA 1
ATOM 738 C C . ARG A 1 94 ? -11.913 23.023 7.295 1.00 81.00 94 ARG A C 1
ATOM 740 O O . ARG A 1 94 ? -12.206 22.865 8.473 1.00 81.00 94 ARG A O 1
ATOM 747 N N . GLN A 1 95 ? -12.243 24.131 6.627 1.00 83.50 95 GLN A N 1
ATOM 748 C CA . GLN A 1 95 ? -13.010 25.216 7.252 1.00 83.50 95 GLN A CA 1
ATOM 749 C C . GLN A 1 95 ? -14.441 24.800 7.612 1.00 83.50 95 GLN A C 1
ATOM 751 O O . GLN A 1 95 ? -14.965 25.235 8.639 1.00 83.50 95 GLN A O 1
ATOM 756 N N . GLN A 1 96 ? -15.099 23.985 6.782 1.00 81.56 96 GLN A N 1
ATOM 757 C CA . GLN A 1 96 ? -16.418 23.445 7.118 1.00 81.56 96 GLN A CA 1
ATOM 758 C C . GLN A 1 96 ? -16.354 22.501 8.319 1.00 81.56 96 GLN A C 1
ATOM 760 O O . GLN A 1 96 ? -17.185 22.618 9.215 1.00 81.56 96 GLN A O 1
ATOM 765 N N . GLU A 1 97 ? -15.362 21.615 8.366 1.00 80.19 97 GLU A N 1
ATOM 766 C CA . GLU A 1 97 ? -15.159 20.696 9.486 1.00 80.19 97 GLU A CA 1
ATOM 767 C C . GLU A 1 97 ? -14.831 21.445 10.783 1.00 80.19 97 GLU A C 1
ATOM 769 O O . GLU A 1 97 ? -15.397 21.142 11.829 1.00 80.19 97 GLU A O 1
ATOM 774 N N . GLU A 1 98 ? -14.005 22.492 10.721 1.00 82.19 98 GLU A N 1
ATOM 775 C CA . GLU A 1 98 ? -13.707 23.352 11.870 1.00 82.19 98 GLU A CA 1
ATOM 776 C C . GLU A 1 98 ? -14.963 24.084 12.377 1.00 82.19 98 GLU A C 1
ATOM 778 O O . GLU A 1 98 ? -15.235 24.094 13.579 1.00 82.19 98 GLU A O 1
ATOM 783 N N . LYS A 1 99 ? -15.795 24.624 11.475 1.00 84.81 99 LYS A N 1
ATOM 784 C CA . LYS A 1 99 ? -17.088 25.242 11.831 1.00 84.81 99 LYS A CA 1
ATOM 785 C C . LYS A 1 99 ? -18.084 24.229 12.401 1.00 84.81 99 LYS A C 1
ATOM 787 O O . LYS A 1 99 ? -18.809 24.550 13.348 1.00 84.81 99 LYS A O 1
ATOM 792 N N . ALA A 1 100 ? -18.118 23.015 11.854 1.00 84.62 100 ALA A N 1
ATOM 793 C CA . ALA A 1 100 ? -18.949 21.926 12.356 1.00 84.62 100 ALA A CA 1
ATOM 794 C C . ALA A 1 100 ? -18.479 21.475 13.746 1.00 84.62 100 ALA A C 1
ATOM 796 O O . ALA A 1 100 ? -19.302 21.334 14.647 1.00 84.62 100 ALA A O 1
ATOM 797 N N . SER A 1 101 ? -17.168 21.353 13.956 1.00 81.75 101 SER A N 1
ATOM 798 C CA . SER A 1 101 ? -16.547 21.009 15.238 1.00 81.75 101 SER A CA 1
ATOM 799 C C . SER A 1 101 ? -16.791 22.088 16.296 1.00 81.75 101 SER A C 1
ATOM 801 O O . SER A 1 101 ? -17.210 21.780 17.410 1.00 81.75 101 SER A O 1
ATOM 803 N N . ALA A 1 102 ? -16.661 23.369 15.937 1.00 83.88 102 ALA A N 1
ATOM 804 C CA . ALA A 1 102 ? -16.992 24.480 16.827 1.00 83.88 102 ALA A CA 1
ATOM 805 C C . ALA A 1 102 ? -18.480 24.479 17.224 1.00 83.88 102 ALA A C 1
ATOM 807 O O . ALA A 1 102 ? -18.824 24.735 18.379 1.00 83.88 102 ALA A O 1
ATOM 808 N N . THR A 1 103 ? -19.372 24.162 16.282 1.00 85.62 103 THR A N 1
ATOM 809 C CA . THR A 1 103 ? -20.816 24.035 16.542 1.00 85.62 103 THR A CA 1
ATOM 810 C C . THR A 1 103 ? -21.128 22.823 17.421 1.00 85.62 103 THR A C 1
ATOM 812 O O . THR A 1 103 ? -21.884 22.946 18.385 1.00 85.62 103 THR A O 1
ATOM 815 N N . ALA A 1 104 ? -20.501 21.677 17.150 1.00 84.50 104 ALA A N 1
ATOM 816 C CA . ALA A 1 104 ? -20.630 20.465 17.950 1.00 84.50 104 ALA A CA 1
ATOM 817 C C . ALA A 1 104 ? -20.120 20.683 19.381 1.00 84.50 104 ALA A C 1
ATOM 819 O O . ALA A 1 104 ? -20.816 20.343 20.333 1.00 84.50 104 ALA A O 1
ATOM 820 N N . GLY A 1 105 ? -18.964 21.331 19.550 1.00 85.44 105 GLY A N 1
ATOM 821 C CA . GLY A 1 105 ? -18.428 21.711 20.856 1.00 85.44 105 GLY A CA 1
ATOM 822 C C . GLY A 1 105 ? -19.390 22.609 21.636 1.00 85.44 105 GLY A C 1
ATOM 823 O O . GLY A 1 105 ? -19.633 22.368 22.817 1.00 85.44 105 GLY A O 1
ATOM 824 N N . ARG A 1 106 ? -20.024 23.584 20.968 1.00 85.50 106 ARG A N 1
ATOM 825 C CA . ARG A 1 106 ? -21.055 24.442 21.577 1.00 85.50 106 ARG A CA 1
ATOM 826 C C . ARG A 1 106 ? -22.263 23.635 22.068 1.00 85.50 106 ARG A C 1
ATOM 828 O O . ARG A 1 106 ? -22.663 23.787 23.219 1.00 85.50 106 ARG A O 1
ATOM 835 N N . LEU A 1 107 ? -22.793 22.741 21.231 1.00 82.56 107 LEU A N 1
ATOM 836 C CA . LEU A 1 107 ? -23.918 21.860 21.573 1.00 82.56 107 LEU A CA 1
ATOM 837 C C . LEU A 1 107 ? -23.578 20.889 22.710 1.00 82.56 107 LEU A C 1
ATOM 839 O O . LEU A 1 107 ? -24.402 20.661 23.595 1.00 82.56 107 LEU A O 1
ATOM 843 N N . VAL A 1 108 ? -22.367 20.328 22.711 1.00 83.31 108 VAL A N 1
ATOM 844 C CA . VAL A 1 108 ? -21.878 19.449 23.781 1.00 83.31 108 VAL A CA 1
ATOM 845 C C . VAL A 1 108 ? -21.803 20.217 25.096 1.00 83.31 108 VAL A C 1
ATOM 847 O O . VAL A 1 108 ? -22.324 19.737 26.099 1.00 83.31 108 VAL A O 1
ATOM 850 N N . MET A 1 109 ? -21.239 21.426 25.099 1.00 78.81 109 MET A N 1
ATOM 851 C CA . MET A 1 109 ? -21.180 22.270 26.296 1.00 78.81 109 MET A CA 1
ATOM 852 C C . MET A 1 109 ? -22.575 22.671 26.796 1.00 78.81 109 MET A C 1
ATOM 854 O O . MET A 1 109 ? -22.816 22.666 28.001 1.00 78.81 109 MET A O 1
ATOM 858 N N . GLU A 1 110 ? -23.522 22.942 25.898 1.00 78.62 110 GLU A N 1
ATOM 859 C CA . GLU A 1 110 ? -24.914 23.243 26.252 1.00 78.62 110 GLU A CA 1
ATOM 860 C C . GLU A 1 110 ? -25.639 22.029 26.867 1.00 78.62 110 GLU A C 1
ATOM 862 O O . GLU A 1 110 ? -26.321 22.146 27.889 1.00 78.62 110 GLU A O 1
ATOM 867 N N . LYS A 1 111 ? -25.465 20.836 26.281 1.00 74.88 111 LYS A N 1
ATOM 868 C CA . LYS A 1 111 ? -26.007 19.573 26.810 1.00 74.88 111 LYS A CA 1
ATOM 869 C C . LYS A 1 111 ? -25.380 19.222 28.159 1.00 74.88 111 LYS A C 1
ATOM 871 O O . LYS A 1 111 ? -26.100 18.832 29.075 1.00 74.88 111 LYS A O 1
ATOM 876 N N . LEU A 1 112 ? -24.067 19.402 28.304 1.00 63.56 112 LEU A N 1
ATOM 877 C CA . LEU A 1 112 ? -23.354 19.151 29.555 1.00 63.56 112 LEU A CA 1
ATOM 878 C C . LEU A 1 112 ? -23.769 20.130 30.657 1.00 63.56 112 LEU A C 1
ATOM 880 O O . LEU A 1 112 ? -23.972 19.706 31.796 1.00 63.56 112 LEU A O 1
ATOM 884 N N . GLY A 1 113 ? -23.977 21.404 30.309 1.00 61.66 113 GLY A N 1
ATOM 885 C CA . GLY A 1 113 ? -24.531 22.417 31.208 1.00 61.66 113 GLY A CA 1
ATOM 886 C C . GLY A 1 113 ? -25.909 22.030 31.751 1.00 61.66 113 GLY A C 1
ATOM 887 O O . GLY A 1 113 ? -26.153 22.180 32.945 1.00 61.66 113 GLY A O 1
ATOM 888 N N . LYS A 1 114 ? -26.763 21.427 30.912 1.00 55.25 114 LYS A N 1
ATOM 889 C CA . LYS A 1 114 ? -28.076 20.881 31.307 1.00 55.25 114 LYS A CA 1
ATOM 890 C C . LYS A 1 114 ? -27.973 19.605 32.163 1.00 55.25 114 LYS A C 1
ATOM 892 O O . LYS A 1 114 ? -28.823 19.378 33.013 1.00 55.25 114 LYS A O 1
ATOM 897 N N . THR A 1 115 ? -26.920 18.795 32.013 1.00 48.00 115 THR A N 1
ATOM 898 C CA . THR A 1 115 ? -26.671 17.595 32.851 1.00 48.00 115 THR A CA 1
ATOM 899 C C . THR A 1 115 ? -25.902 17.864 34.150 1.00 48.00 115 THR A C 1
ATOM 901 O O . THR A 1 115 ? -25.573 16.923 34.874 1.00 48.00 115 THR A O 1
ATOM 904 N N . ARG A 1 116 ? -25.604 19.132 34.477 1.00 46.03 116 ARG A N 1
ATOM 905 C CA . ARG A 1 116 ? -25.033 19.500 35.786 1.00 46.03 116 ARG A CA 1
ATOM 906 C C . ARG A 1 116 ? -26.035 19.306 36.934 1.00 46.03 116 ARG A C 1
ATOM 908 O O . ARG A 1 116 ? -25.644 19.378 38.097 1.00 46.03 116 ARG A O 1
ATOM 915 N N . GLU A 1 117 ? -27.286 18.961 36.634 1.00 52.28 117 GLU A N 1
ATOM 916 C CA . GLU A 1 117 ? -28.145 18.281 37.598 1.00 52.28 117 GLU A CA 1
ATOM 917 C C . GLU A 1 117 ? -27.642 16.849 37.820 1.00 52.28 117 GLU A C 1
ATOM 919 O O . GLU A 1 117 ? -27.852 15.913 37.047 1.00 52.28 117 GLU A O 1
ATOM 924 N N . ARG A 1 118 ? -26.867 16.740 38.898 1.00 53.38 118 ARG A N 1
ATOM 925 C CA . ARG A 1 118 ? -26.208 15.563 39.462 1.00 53.38 118 ARG A CA 1
ATOM 926 C C . ARG A 1 118 ? -27.074 14.302 39.319 1.00 53.38 118 ARG A C 1
ATOM 928 O O . ARG A 1 118 ? -27.983 14.062 40.106 1.00 53.38 118 ARG A O 1
ATOM 935 N N . SER A 1 119 ? -26.756 13.464 38.330 1.00 55.09 119 SER A N 1
ATOM 936 C CA . SER A 1 119 ? -27.380 12.142 38.202 1.00 55.09 119 SER A CA 1
ATOM 937 C C . SER A 1 119 ? -27.154 11.308 39.474 1.00 55.09 119 SER A C 1
ATOM 939 O O . SER A 1 119 ? -26.036 11.327 40.006 1.00 55.09 119 SER A O 1
ATOM 941 N N . PRO A 1 120 ? -28.163 10.546 39.949 1.00 57.53 120 PRO A N 1
ATOM 942 C CA . PRO A 1 120 ? -28.056 9.772 41.180 1.00 57.53 120 PRO A CA 1
ATOM 943 C C . PRO A 1 120 ? -26.892 8.768 41.113 1.00 57.53 120 PRO A C 1
ATOM 945 O O . PRO A 1 120 ? -26.727 8.105 40.081 1.00 57.53 120 PRO A O 1
ATOM 948 N N . PRO A 1 121 ? -26.105 8.608 42.192 1.00 56.94 121 PRO A N 1
ATOM 949 C CA . PRO A 1 121 ? -24.858 7.834 42.197 1.00 56.94 121 PRO A CA 1
ATOM 950 C C . PRO A 1 121 ? -25.018 6.379 41.715 1.00 56.94 121 PRO A C 1
ATOM 952 O O . PRO A 1 121 ? -24.115 5.848 41.073 1.00 56.94 121 PRO A O 1
ATOM 955 N N . GLY A 1 122 ? -26.190 5.762 41.901 1.00 58.91 122 GLY A N 1
ATOM 956 C CA . GLY A 1 122 ? -26.452 4.373 41.495 1.00 58.91 122 GLY A CA 1
ATOM 957 C C . GLY A 1 122 ? -26.553 4.116 39.983 1.00 58.91 122 GLY A C 1
ATOM 958 O O . GLY A 1 122 ? -26.388 2.980 39.550 1.00 58.91 122 GLY A O 1
ATOM 959 N N . LYS A 1 123 ? -26.794 5.139 39.147 1.00 60.94 123 LYS A N 1
ATOM 960 C CA . LYS A 1 123 ? -26.871 4.958 37.679 1.00 60.94 123 LYS A CA 1
ATOM 961 C C . LYS A 1 123 ? -25.491 4.918 37.013 1.00 60.94 123 LYS A C 1
ATOM 963 O O . LYS A 1 123 ? -25.365 4.400 35.907 1.00 60.94 123 LYS A O 1
ATOM 968 N N . ARG A 1 124 ? -24.460 5.467 37.670 1.00 60.84 124 ARG A N 1
ATOM 969 C CA . ARG A 1 124 ? -23.085 5.508 37.141 1.00 60.84 124 ARG A CA 1
ATOM 970 C C . ARG A 1 124 ? -22.407 4.142 37.244 1.00 60.84 124 ARG A C 1
ATOM 972 O O . ARG A 1 124 ? -21.820 3.711 36.262 1.00 60.84 124 ARG A O 1
ATOM 979 N N . LEU A 1 125 ? -22.590 3.450 38.371 1.00 62.47 125 LEU A N 1
ATOM 980 C CA . LEU A 1 125 ? -22.057 2.102 38.610 1.00 62.47 125 LEU A CA 1
ATOM 981 C C . LEU A 1 125 ? -22.561 1.091 37.567 1.00 62.47 125 LEU A C 1
ATOM 983 O O . LEU A 1 125 ? -21.755 0.457 36.899 1.00 62.47 125 LEU A O 1
ATOM 987 N N . LYS A 1 126 ? -23.876 1.057 37.309 1.00 72.81 126 LYS A N 1
ATOM 988 C CA . LYS A 1 126 ? -24.478 0.161 36.300 1.00 72.81 126 LYS A CA 1
ATOM 989 C C . LYS A 1 126 ? -23.934 0.375 34.883 1.00 72.81 126 LYS A C 1
ATOM 991 O O . LYS A 1 126 ? -23.807 -0.565 34.109 1.00 72.81 126 LYS A O 1
ATOM 996 N N . ARG A 1 127 ? -23.631 1.626 34.519 1.00 76.81 127 ARG A N 1
ATOM 997 C CA . ARG A 1 127 ? -23.046 1.952 33.209 1.00 76.81 127 ARG A CA 1
ATOM 998 C C . ARG A 1 127 ? -21.582 1.526 33.127 1.00 76.81 127 ARG A C 1
ATOM 1000 O O . ARG A 1 127 ? -21.126 1.143 32.059 1.00 76.81 127 ARG A O 1
ATOM 1007 N N . GLU A 1 128 ? -20.853 1.631 34.230 1.00 76.19 128 GLU A N 1
ATOM 1008 C CA . GLU A 1 128 ? -19.453 1.227 34.309 1.00 76.19 128 GLU A CA 1
ATOM 1009 C C . GLU A 1 128 ? -19.295 -0.298 34.258 1.00 76.19 128 GLU A C 1
ATOM 1011 O O . GLU A 1 128 ? -18.416 -0.783 33.556 1.00 76.19 128 GLU A O 1
ATOM 1016 N N . GLU A 1 129 ? -20.169 -1.045 34.935 1.00 81.62 129 GLU A N 1
ATOM 1017 C CA . GLU A 1 129 ? -20.238 -2.513 34.855 1.00 81.62 129 GLU A CA 1
ATOM 1018 C C . GLU A 1 129 ? -20.515 -2.977 33.422 1.00 81.62 129 GLU A C 1
ATOM 1020 O O . GLU A 1 129 ? -19.723 -3.728 32.865 1.00 81.62 129 GLU A O 1
ATOM 1025 N N . LEU A 1 130 ? -21.532 -2.410 32.762 1.00 84.38 130 LEU A N 1
ATOM 1026 C CA . LEU A 1 130 ? -21.831 -2.720 31.360 1.00 84.38 130 LEU A CA 1
ATOM 1027 C C . LEU A 1 130 ? -20.643 -2.432 30.424 1.00 84.38 130 LEU A C 1
ATOM 1029 O O . LEU A 1 130 ? -20.370 -3.192 29.499 1.00 84.38 130 LEU A O 1
ATOM 1033 N N . LEU A 1 131 ? -19.925 -1.328 30.653 1.00 91.94 131 LEU A N 1
ATOM 1034 C CA . LEU A 1 131 ? -18.737 -0.994 29.865 1.00 91.94 131 LEU A CA 1
ATOM 1035 C C . LEU A 1 131 ? -17.592 -1.982 30.104 1.00 91.94 131 LEU A C 1
ATOM 1037 O O . LEU A 1 131 ? -16.881 -2.301 29.156 1.00 91.94 131 LEU A O 1
ATOM 1041 N N . LYS A 1 132 ? -17.411 -2.461 31.340 1.00 92.81 132 LYS A N 1
ATOM 1042 C CA . LYS A 1 132 ? -16.416 -3.490 31.670 1.00 92.81 132 LYS A CA 1
ATOM 1043 C C . LYS A 1 132 ? -16.756 -4.813 30.992 1.00 92.81 132 LYS A C 1
ATOM 1045 O O . LYS A 1 132 ? -15.863 -5.393 30.381 1.00 92.81 132 LYS A O 1
ATOM 1050 N N . ASP A 1 133 ? -18.022 -5.221 31.019 1.00 92.56 133 ASP A N 1
ATOM 1051 C CA . ASP A 1 133 ? -18.494 -6.446 30.367 1.00 92.56 133 ASP A CA 1
ATOM 1052 C C . ASP A 1 133 ? -18.269 -6.388 28.850 1.00 92.56 133 ASP A C 1
ATOM 1054 O O . ASP A 1 133 ? -17.669 -7.294 28.274 1.00 92.56 133 ASP A O 1
ATOM 1058 N N . MET A 1 134 ? -18.631 -5.271 28.207 1.00 92.50 134 MET A N 1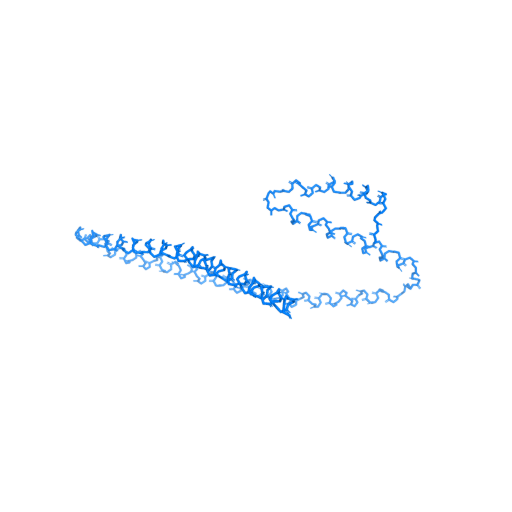
ATOM 1059 C CA . MET A 1 134 ? -18.359 -5.068 26.778 1.00 92.50 134 MET A CA 1
ATOM 1060 C C . MET A 1 134 ? -16.857 -5.082 26.456 1.00 92.50 134 MET A C 1
ATOM 1062 O O . MET A 1 134 ? -16.449 -5.593 25.413 1.00 92.50 134 MET A O 1
ATOM 1066 N N . LEU A 1 135 ? -16.012 -4.519 27.327 1.00 95.06 135 LEU A N 1
ATOM 1067 C CA . LEU A 1 135 ? -14.561 -4.527 27.127 1.00 95.06 135 LEU A CA 1
ATOM 1068 C C . LEU A 1 135 ? -13.981 -5.942 27.243 1.00 95.06 135 LEU A C 1
ATOM 1070 O O . LEU A 1 135 ? -13.054 -6.290 26.509 1.00 95.06 135 LEU A O 1
ATOM 1074 N N . LEU A 1 136 ? -14.517 -6.733 28.173 1.00 94.88 136 LEU A N 1
ATOM 1075 C CA . LEU A 1 136 ? -14.115 -8.111 28.409 1.00 94.88 136 LEU A CA 1
ATOM 1076 C C . LEU A 1 136 ? -14.473 -8.989 27.205 1.00 94.88 136 LEU A C 1
ATOM 1078 O O . LEU A 1 136 ? -13.610 -9.703 26.701 1.00 94.88 136 LEU A O 1
ATOM 1082 N N . GLU A 1 137 ? -15.687 -8.838 26.675 1.00 94.12 137 GLU A N 1
ATOM 1083 C CA . GLU A 1 137 ? -16.147 -9.550 25.478 1.00 94.12 137 GLU A CA 1
ATOM 1084 C C . GLU A 1 137 ? -15.302 -9.202 24.239 1.00 94.12 137 GLU A C 1
ATOM 1086 O O . GLU A 1 137 ? -14.905 -10.080 23.472 1.00 94.12 137 GLU A O 1
ATOM 1091 N N . LEU A 1 138 ? -14.961 -7.921 24.047 1.00 94.56 138 LEU A N 1
ATOM 1092 C CA . LEU A 1 138 ? -14.077 -7.502 22.953 1.00 94.56 138 LEU A CA 1
ATOM 1093 C C . LEU A 1 138 ? -12.672 -8.096 23.090 1.00 94.56 138 LEU A C 1
ATOM 1095 O O . LEU A 1 138 ? -12.064 -8.474 22.088 1.00 94.56 138 LEU A O 1
ATOM 1099 N N . LYS A 1 139 ? -12.150 -8.188 24.317 1.00 93.50 139 LYS A N 1
ATOM 1100 C CA . LYS A 1 139 ? -10.844 -8.803 24.572 1.00 93.50 139 LYS A CA 1
ATOM 1101 C C . LYS A 1 139 ? -10.861 -10.308 24.352 1.00 93.50 139 LYS A C 1
ATOM 1103 O O . LYS A 1 139 ? -9.887 -10.835 23.822 1.00 93.50 139 LYS A O 1
ATOM 1108 N N . GLU A 1 140 ? -11.945 -10.983 24.712 1.00 93.25 140 GLU A N 1
ATOM 1109 C CA . GLU A 1 140 ? -12.129 -12.407 24.444 1.00 93.25 140 GLU A CA 1
ATOM 1110 C C . GLU A 1 140 ? -12.190 -12.690 22.938 1.00 93.25 140 GLU A C 1
ATOM 1112 O O . GLU A 1 140 ? -11.440 -13.537 22.454 1.00 93.25 140 GLU A O 1
ATOM 1117 N N . LYS A 1 141 ? -12.965 -11.905 22.177 1.00 92.38 141 LYS A N 1
ATOM 1118 C CA . LYS A 1 141 ? -12.998 -11.988 20.706 1.00 92.38 141 LYS A CA 1
ATOM 1119 C C . LYS A 1 141 ? -11.624 -11.746 20.078 1.00 92.38 141 LYS A C 1
ATOM 1121 O O . LYS A 1 141 ? -11.181 -12.546 19.265 1.00 92.38 141 LYS A O 1
ATOM 1126 N N . GLU A 1 142 ? -10.892 -10.719 20.521 1.00 89.38 142 GLU A N 1
ATOM 1127 C CA . GLU A 1 142 ? -9.527 -10.445 20.035 1.00 89.38 142 GLU A CA 1
ATOM 1128 C C . GLU A 1 142 ? -8.559 -11.613 20.313 1.00 89.38 142 GLU A C 1
ATOM 1130 O O . GLU A 1 142 ? -7.638 -11.873 19.534 1.00 89.38 142 GLU A O 1
ATOM 1135 N N . LEU A 1 143 ? -8.726 -12.308 21.443 1.00 85.69 143 LEU A N 1
ATOM 1136 C CA . LEU A 1 143 ? -7.933 -13.495 21.764 1.00 85.69 143 LEU A CA 1
ATOM 1137 C C . LEU A 1 143 ? -8.333 -14.697 20.910 1.00 85.69 143 LEU A C 1
ATOM 1139 O O . LEU A 1 143 ? -7.443 -15.443 20.499 1.00 85.69 143 LEU A O 1
ATOM 1143 N N . GLN A 1 144 ? -9.623 -14.870 20.627 1.00 80.94 144 GLN A N 1
ATOM 1144 C CA . GLN A 1 144 ? -10.123 -15.942 19.773 1.00 80.94 144 GLN A CA 1
ATOM 1145 C C . GLN A 1 144 ? -9.647 -15.769 18.325 1.00 80.94 144 GLN A C 1
ATOM 1147 O O . GLN A 1 144 ? -9.000 -16.668 17.795 1.00 80.94 144 GLN A O 1
ATOM 1152 N N . ASP A 1 145 ? -9.765 -14.563 17.763 1.00 83.81 145 ASP A N 1
ATOM 1153 C CA . ASP A 1 145 ? -9.259 -14.223 16.424 1.00 83.81 145 ASP A CA 1
ATOM 1154 C C . ASP A 1 145 ? -7.745 -14.466 16.279 1.00 83.81 145 ASP A C 1
ATOM 1156 O O . ASP A 1 145 ? -7.230 -14.669 15.181 1.00 83.81 145 ASP A O 1
ATOM 1160 N N . LYS A 1 146 ? -6.988 -14.425 17.385 1.00 78.25 146 LYS A N 1
ATOM 1161 C CA . LYS A 1 146 ? -5.549 -14.743 17.408 1.00 78.25 146 LYS A CA 1
ATOM 1162 C C . LYS A 1 146 ? -5.261 -16.238 17.552 1.00 78.25 146 LYS A C 1
ATOM 1164 O O . LYS A 1 146 ? -4.161 -16.668 17.186 1.00 78.25 146 LYS A O 1
ATOM 1169 N N . ARG A 1 147 ? -6.185 -17.016 18.121 1.00 76.81 147 ARG A N 1
ATOM 1170 C CA . ARG A 1 147 ? -6.089 -18.478 18.265 1.00 76.81 147 ARG A CA 1
ATOM 1171 C C . ARG A 1 147 ? -6.468 -19.178 16.965 1.00 76.81 147 ARG A C 1
ATOM 1173 O O . ARG A 1 147 ? -5.672 -19.984 16.488 1.00 76.81 147 ARG A O 1
ATOM 1180 N N . ASP A 1 148 ? -7.562 -18.769 16.335 1.00 78.50 148 ASP A N 1
ATOM 1181 C CA . ASP A 1 148 ? -8.085 -19.348 15.093 1.00 78.50 148 ASP A CA 1
ATOM 1182 C C . ASP A 1 148 ? -7.033 -19.501 13.969 1.00 78.50 148 ASP A C 1
ATOM 1184 O O . ASP A 1 148 ? -6.874 -20.605 13.449 1.00 78.50 148 ASP A O 1
ATOM 1188 N N . PRO A 1 149 ? -6.209 -18.491 13.608 1.00 77.19 149 PRO A N 1
ATOM 1189 C CA . PRO A 1 149 ? -5.200 -18.655 12.561 1.00 77.19 149 PRO A CA 1
ATOM 1190 C C . PRO A 1 149 ? -4.074 -19.606 12.976 1.00 77.19 149 PRO A C 1
ATOM 1192 O O . PRO A 1 149 ? -3.459 -20.242 12.123 1.00 77.19 149 PRO A O 1
ATOM 1195 N N . ARG A 1 150 ? -3.770 -19.718 14.275 1.00 75.19 150 ARG A N 1
ATOM 1196 C CA . ARG A 1 150 ? -2.757 -20.667 14.758 1.00 75.19 150 ARG A CA 1
ATOM 1197 C C . ARG A 1 150 ? -3.269 -22.095 14.665 1.00 75.19 150 ARG A C 1
ATOM 1199 O O . ARG A 1 150 ? -2.490 -22.970 14.297 1.00 75.19 150 ARG A O 1
ATOM 1206 N N . GLU A 1 151 ? -4.542 -22.307 14.973 1.00 80.56 151 GLU A N 1
ATOM 1207 C CA . GLU A 1 151 ? -5.207 -23.606 14.878 1.00 80.56 151 GLU A CA 1
ATOM 1208 C C . GLU A 1 151 ? -5.404 -24.026 13.421 1.00 80.56 151 GLU A C 1
ATOM 1210 O O . GLU A 1 151 ? -5.033 -25.142 13.071 1.00 80.56 151 GLU A O 1
ATOM 1215 N N . LEU A 1 152 ? -5.828 -23.117 12.536 1.00 82.00 152 LEU A N 1
ATOM 1216 C CA . LEU A 1 152 ? -5.899 -23.373 11.092 1.00 82.00 152 LEU A CA 1
ATOM 1217 C C . LEU A 1 152 ? -4.532 -23.751 10.512 1.00 82.00 152 LEU A C 1
ATOM 1219 O O . LEU A 1 152 ? -4.408 -24.735 9.787 1.00 82.00 152 LEU A O 1
ATOM 1223 N N . MET A 1 153 ? -3.475 -23.023 10.882 1.00 79.62 153 MET A N 1
ATOM 1224 C CA . MET A 1 153 ? -2.113 -23.348 10.448 1.00 79.62 153 MET A CA 1
ATOM 1225 C C . MET A 1 153 ? -1.595 -24.653 11.069 1.00 79.62 153 MET A C 1
ATOM 1227 O O . MET A 1 153 ? -0.730 -25.300 10.483 1.00 79.62 153 MET A O 1
ATOM 1231 N N . ALA A 1 154 ? -2.061 -25.040 12.259 1.00 83.69 154 ALA A N 1
ATOM 1232 C CA . ALA A 1 154 ? -1.727 -26.327 12.866 1.00 83.69 154 ALA A CA 1
ATOM 1233 C C . ALA A 1 154 ? -2.443 -27.485 12.154 1.00 83.69 154 ALA A C 1
ATOM 1235 O O . ALA A 1 154 ? -1.776 -28.457 11.804 1.00 83.69 154 ALA A O 1
ATOM 1236 N N . ALA A 1 155 ? -3.738 -27.341 11.864 1.00 86.38 155 ALA A N 1
ATOM 1237 C CA . ALA A 1 155 ? -4.528 -28.310 11.109 1.00 86.38 155 ALA A CA 1
ATOM 1238 C C . ALA A 1 155 ? -3.967 -28.508 9.694 1.00 86.38 155 ALA A C 1
ATOM 1240 O O . ALA A 1 155 ? -3.719 -29.636 9.277 1.00 86.38 155 ALA A O 1
ATOM 1241 N N . GLN A 1 156 ? -3.621 -27.419 9.001 1.00 86.62 156 GLN A N 1
ATOM 1242 C CA . GLN A 1 156 ? -3.005 -27.495 7.675 1.00 86.62 156 GLN A CA 1
ATOM 1243 C C . GLN A 1 156 ? -1.670 -28.256 7.696 1.00 86.62 156 GLN A C 1
ATOM 1245 O O . GLN A 1 156 ? -1.390 -29.062 6.814 1.00 86.62 156 GLN A O 1
ATOM 1250 N N . ARG A 1 157 ? -0.841 -28.061 8.732 1.00 87.75 157 ARG A N 1
ATOM 1251 C CA . ARG A 1 157 ? 0.405 -28.835 8.880 1.00 87.75 157 ARG A CA 1
ATOM 1252 C C . ARG A 1 157 ? 0.145 -30.320 9.113 1.00 87.75 157 ARG A C 1
ATOM 1254 O O . ARG A 1 157 ? 0.999 -31.132 8.762 1.00 87.75 157 ARG A O 1
ATOM 1261 N N . GLU A 1 158 ? -0.953 -30.674 9.768 1.00 88.12 158 GLU A N 1
ATOM 1262 C CA . GLU A 1 158 ? -1.336 -32.065 9.998 1.00 88.12 158 GLU A CA 1
ATOM 1263 C C . GLU A 1 158 ? -1.824 -32.726 8.705 1.00 88.12 158 GLU A C 1
ATOM 1265 O O . GLU A 1 158 ? -1.345 -33.809 8.364 1.00 88.12 158 GLU A O 1
ATOM 1270 N N . GLU A 1 159 ? -2.649 -32.032 7.923 1.00 89.88 159 GLU A N 1
ATOM 1271 C CA . GLU A 1 159 ? -3.057 -32.468 6.584 1.00 89.88 159 GLU A CA 1
ATOM 1272 C C . GLU A 1 159 ? -1.853 -32.626 5.645 1.00 89.88 159 GLU A C 1
ATOM 1274 O O . GLU A 1 159 ? -1.707 -33.658 4.988 1.00 89.88 159 GLU A O 1
ATOM 1279 N N . ASP A 1 160 ? -0.918 -31.670 5.647 1.00 90.25 160 ASP A N 1
ATOM 1280 C CA . ASP A 1 160 ? 0.321 -31.754 4.867 1.00 90.25 160 ASP A CA 1
ATOM 1281 C C . ASP A 1 160 ? 1.169 -32.973 5.262 1.00 90.25 160 ASP A C 1
ATOM 1283 O O . ASP A 1 160 ? 1.802 -33.608 4.412 1.00 90.25 160 ASP A O 1
ATOM 1287 N N . ARG A 1 161 ? 1.215 -33.312 6.559 1.00 91.19 161 ARG A N 1
ATOM 1288 C CA . ARG A 1 161 ? 1.895 -34.525 7.038 1.00 91.19 161 ARG A CA 1
ATOM 1289 C C . ARG A 1 161 ? 1.176 -35.767 6.530 1.00 91.19 161 ARG A C 1
ATOM 1291 O O . ARG A 1 161 ? 1.842 -36.640 5.978 1.00 91.19 161 ARG A O 1
ATOM 1298 N N . ALA A 1 162 ? -0.146 -35.837 6.672 1.00 92.12 162 ALA A N 1
ATOM 1299 C CA . ALA A 1 162 ? -0.947 -36.962 6.200 1.00 92.12 162 ALA A CA 1
ATOM 1300 C C . ALA A 1 162 ? -0.785 -37.176 4.687 1.00 92.12 162 ALA A C 1
ATOM 1302 O O . ALA A 1 162 ? -0.538 -38.298 4.245 1.00 92.12 162 ALA A O 1
ATOM 1303 N N . HIS A 1 163 ? -0.810 -36.099 3.896 1.00 93.94 163 HIS A N 1
ATOM 1304 C CA . HIS A 1 163 ? -0.579 -36.165 2.458 1.00 93.94 163 HIS A CA 1
ATOM 1305 C C . HIS A 1 163 ? 0.822 -36.697 2.131 1.00 93.94 163 HIS A C 1
ATOM 1307 O O . HIS A 1 163 ? 0.953 -37.610 1.312 1.00 93.94 163 HIS A O 1
ATOM 1313 N N . LYS A 1 164 ? 1.870 -36.185 2.792 1.00 93.44 164 LYS A N 1
ATOM 1314 C CA . LYS A 1 164 ? 3.245 -36.677 2.599 1.00 93.44 164 LYS A CA 1
ATOM 1315 C C . LYS A 1 164 ? 3.367 -38.161 2.931 1.00 93.44 164 LYS A C 1
ATOM 1317 O O . LYS A 1 164 ? 3.979 -38.898 2.162 1.00 93.44 164 LYS A O 1
ATOM 1322 N N . PHE A 1 165 ? 2.763 -38.609 4.031 1.00 93.56 165 PHE A N 1
ATOM 1323 C CA . PHE A 1 165 ? 2.734 -40.027 4.384 1.00 93.56 165 PHE A CA 1
ATOM 1324 C C . PHE A 1 165 ? 2.009 -40.867 3.328 1.00 93.56 165 PHE A C 1
ATOM 1326 O O . PHE A 1 165 ? 2.548 -41.889 2.907 1.00 93.56 165 PHE A O 1
ATOM 1333 N N . ALA A 1 166 ? 0.854 -40.416 2.833 1.00 93.50 166 ALA A N 1
ATOM 1334 C CA . ALA A 1 166 ? 0.110 -41.113 1.785 1.00 93.50 166 ALA A CA 1
ATOM 1335 C C . ALA A 1 166 ? 0.916 -41.241 0.480 1.00 93.50 166 ALA A C 1
ATOM 1337 O O . ALA A 1 166 ? 0.928 -42.304 -0.139 1.00 93.50 166 ALA A O 1
ATOM 1338 N N . VAL A 1 167 ? 1.646 -40.192 0.083 1.00 93.69 167 VAL A N 1
ATOM 1339 C CA . VAL A 1 167 ? 2.532 -40.228 -1.095 1.00 93.69 167 VAL A CA 1
ATOM 1340 C C . VAL A 1 167 ? 3.656 -41.241 -0.901 1.00 93.69 167 VAL A C 1
ATOM 1342 O O . VAL A 1 167 ? 3.901 -42.059 -1.785 1.00 93.69 167 VAL A O 1
ATOM 1345 N N . VAL A 1 168 ? 4.319 -41.229 0.259 1.00 94.56 168 VAL A N 1
ATOM 1346 C CA . VAL A 1 168 ? 5.385 -42.194 0.574 1.00 94.56 168 VAL A CA 1
ATOM 1347 C C . VAL A 1 168 ? 4.849 -43.626 0.541 1.00 94.56 168 VAL A C 1
ATOM 1349 O O . VAL A 1 168 ? 5.475 -44.503 -0.054 1.00 94.56 168 VAL A O 1
ATOM 1352 N N . GLN A 1 169 ? 3.670 -43.861 1.118 1.00 94.50 169 GLN A N 1
ATOM 1353 C CA . GLN A 1 169 ? 3.028 -45.172 1.118 1.00 94.50 169 GLN A CA 1
ATOM 1354 C C . GLN A 1 169 ? 2.673 -45.637 -0.302 1.00 94.50 169 GLN A C 1
ATOM 1356 O O . GLN A 1 169 ? 2.943 -46.785 -0.655 1.00 94.50 169 GLN A O 1
ATOM 1361 N N . ALA A 1 170 ? 2.128 -44.748 -1.137 1.00 92.88 170 ALA A N 1
ATOM 1362 C CA . ALA A 1 170 ? 1.808 -45.051 -2.530 1.00 92.88 170 ALA A CA 1
ATOM 1363 C C . ALA A 1 170 ? 3.064 -45.405 -3.341 1.00 92.88 170 ALA A C 1
ATOM 1365 O O . ALA A 1 170 ? 3.072 -46.396 -4.070 1.00 92.88 170 ALA A O 1
ATOM 1366 N N . VAL A 1 171 ? 4.152 -44.645 -3.172 1.00 94.12 171 VAL A N 1
ATOM 1367 C CA . VAL A 1 171 ? 5.433 -44.933 -3.834 1.00 94.12 171 VAL A CA 1
ATOM 1368 C C . VAL A 1 171 ? 5.989 -46.280 -3.380 1.00 94.12 171 VAL A C 1
ATOM 1370 O O . VAL A 1 171 ? 6.403 -47.070 -4.227 1.00 94.12 171 VAL A O 1
ATOM 1373 N N . SER A 1 172 ? 5.953 -46.579 -2.077 1.00 93.12 172 SER A N 1
ATOM 1374 C CA . SER A 1 172 ? 6.387 -47.884 -1.562 1.00 93.12 172 SER A CA 1
ATOM 1375 C C . SER A 1 172 ? 5.583 -49.020 -2.193 1.00 93.12 172 SER A C 1
ATOM 1377 O O . SER A 1 172 ? 6.169 -49.965 -2.710 1.00 93.12 172 SER A O 1
ATOM 1379 N N . SER A 1 173 ? 4.254 -48.888 -2.239 1.00 92.94 173 SER A N 1
ATOM 1380 C CA . SER A 1 173 ? 3.371 -49.892 -2.839 1.00 92.94 173 SER A CA 1
ATOM 1381 C C . SER A 1 173 ? 3.681 -50.138 -4.322 1.00 92.94 173 SER A C 1
ATOM 1383 O O . SER A 1 173 ? 3.737 -51.289 -4.756 1.00 92.94 173 SER A O 1
ATOM 1385 N N . ILE A 1 174 ? 3.953 -49.081 -5.096 1.00 93.56 174 ILE A N 1
ATOM 1386 C CA . ILE A 1 174 ? 4.341 -49.197 -6.510 1.00 93.56 174 ILE A CA 1
ATOM 1387 C C . ILE A 1 174 ? 5.688 -49.917 -6.652 1.00 93.56 174 ILE A C 1
ATOM 1389 O O . ILE A 1 174 ? 5.830 -50.800 -7.499 1.00 93.56 174 ILE A O 1
ATOM 1393 N N . VAL A 1 175 ? 6.678 -49.557 -5.831 1.00 93.12 175 VAL A N 1
ATOM 1394 C CA . VAL A 1 175 ? 8.002 -50.198 -5.845 1.00 93.12 175 VAL A CA 1
ATOM 1395 C C . VAL A 1 175 ? 7.886 -51.686 -5.523 1.00 93.12 175 VAL A C 1
ATOM 1397 O O . VAL A 1 175 ? 8.498 -52.508 -6.208 1.00 93.12 175 VAL A O 1
ATOM 1400 N N . ASP A 1 176 ? 7.081 -52.041 -4.526 1.00 92.06 176 ASP A N 1
ATOM 1401 C CA . ASP A 1 176 ? 6.862 -53.433 -4.143 1.00 92.06 176 ASP A CA 1
ATOM 1402 C C . ASP A 1 176 ? 6.160 -54.213 -5.263 1.00 92.06 176 ASP A C 1
ATOM 1404 O O . ASP A 1 176 ? 6.605 -55.307 -5.613 1.00 92.06 176 ASP A O 1
ATOM 1408 N N . LEU A 1 177 ? 5.166 -53.620 -5.934 1.00 92.38 177 LEU A N 1
ATOM 1409 C CA . LEU A 1 177 ? 4.507 -54.230 -7.094 1.00 92.38 177 LEU A CA 1
ATOM 1410 C C . LEU A 1 177 ? 5.483 -54.489 -8.257 1.00 92.38 177 LEU A C 1
ATOM 1412 O O . LEU A 1 177 ? 5.444 -55.553 -8.880 1.00 92.38 177 LEU A O 1
ATOM 1416 N N . ILE A 1 178 ? 6.387 -53.546 -8.543 1.00 90.62 178 ILE A N 1
ATOM 1417 C CA . ILE A 1 178 ? 7.422 -53.708 -9.577 1.00 90.62 178 ILE A CA 1
ATOM 1418 C C . ILE A 1 178 ? 8.386 -54.844 -9.208 1.00 90.62 178 ILE A C 1
ATOM 1420 O O . ILE A 1 178 ? 8.747 -55.643 -10.075 1.00 90.62 178 ILE A O 1
ATOM 1424 N N . ARG A 1 179 ? 8.794 -54.941 -7.935 1.00 87.94 179 ARG A N 1
ATOM 1425 C CA . ARG A 1 179 ? 9.663 -56.027 -7.448 1.00 87.94 179 ARG A CA 1
ATOM 1426 C C . ARG A 1 179 ? 8.990 -57.390 -7.581 1.00 87.94 179 ARG A C 1
ATOM 1428 O O . ARG A 1 179 ? 9.612 -58.310 -8.100 1.00 87.94 179 ARG A O 1
ATOM 1435 N N . LEU A 1 180 ? 7.723 -57.505 -7.180 1.00 88.88 180 LEU A N 1
ATOM 1436 C CA . LEU A 1 180 ? 6.933 -58.731 -7.332 1.00 88.88 180 LEU A CA 1
ATOM 1437 C C . LEU A 1 180 ? 6.803 -59.151 -8.802 1.00 88.88 180 LEU A C 1
ATOM 1439 O O . LEU A 1 180 ? 6.989 -60.321 -9.116 1.00 88.88 180 LEU A O 1
ATOM 1443 N N . ARG A 1 181 ? 6.567 -58.203 -9.719 1.00 83.31 181 ARG A N 1
ATOM 1444 C CA . ARG A 1 181 ? 6.490 -58.491 -11.161 1.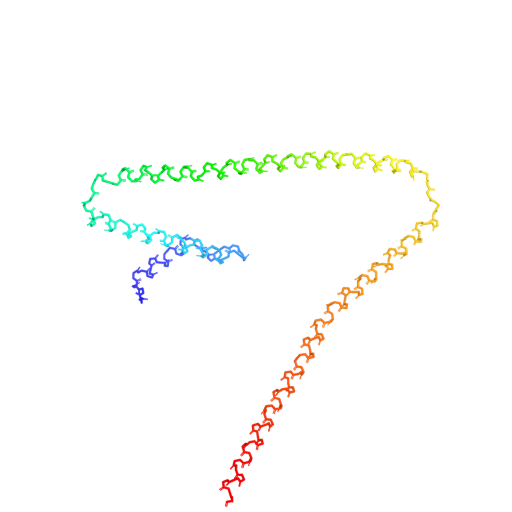00 83.31 181 ARG A CA 1
ATOM 1445 C C . ARG A 1 181 ? 7.819 -58.956 -11.763 1.00 83.31 181 ARG A C 1
ATOM 1447 O O . ARG A 1 181 ? 7.796 -59.674 -12.749 1.00 83.31 181 ARG A O 1
ATOM 1454 N N . LYS A 1 182 ? 8.960 -58.514 -11.226 1.00 81.44 182 LYS A N 1
ATOM 1455 C CA . LYS A 1 182 ? 10.294 -58.887 -11.727 1.00 81.44 182 LYS A CA 1
ATOM 1456 C C . LYS A 1 182 ? 10.769 -60.254 -11.213 1.00 81.44 182 LYS A C 1
ATOM 1458 O O . LYS A 1 182 ? 11.674 -60.832 -11.804 1.00 81.44 182 LYS A O 1
ATOM 1463 N N . ASN A 1 183 ? 10.184 -60.727 -10.114 1.00 74.25 183 ASN A N 1
ATOM 1464 C CA . ASN A 1 183 ? 10.526 -61.998 -9.476 1.00 74.25 183 ASN A CA 1
ATOM 1465 C C . ASN A 1 183 ? 9.603 -63.164 -9.894 1.00 74.25 183 ASN A C 1
ATOM 146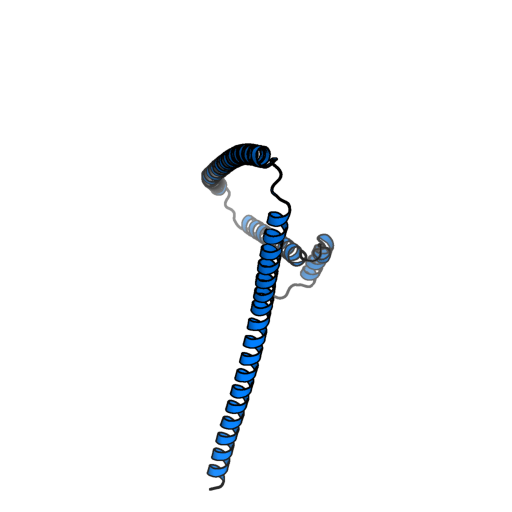7 O O . ASN A 1 183 ? 9.880 -64.295 -9.500 1.00 74.25 183 ASN A O 1
ATOM 1471 N N . ASN A 1 184 ? 8.544 -62.887 -10.665 1.00 58.88 184 ASN A N 1
ATOM 1472 C CA . ASN A 1 184 ? 7.706 -63.867 -11.373 1.00 58.88 184 ASN A CA 1
ATOM 1473 C C . ASN A 1 184 ? 8.105 -63.929 -12.850 1.00 58.88 184 ASN A C 1
ATOM 1475 O O . ASN A 1 184 ? 7.963 -65.021 -13.438 1.00 58.88 184 ASN A O 1
#

Organism: Phytophthora nicotianae (strain INRA-310) (NCBI:txid761204)

Solvent-accessible surface area (backbone atoms only — not comparable to full-atom values): 10358 Å² total; per-residue (Å²): 140,79,80,50,71,71,55,50,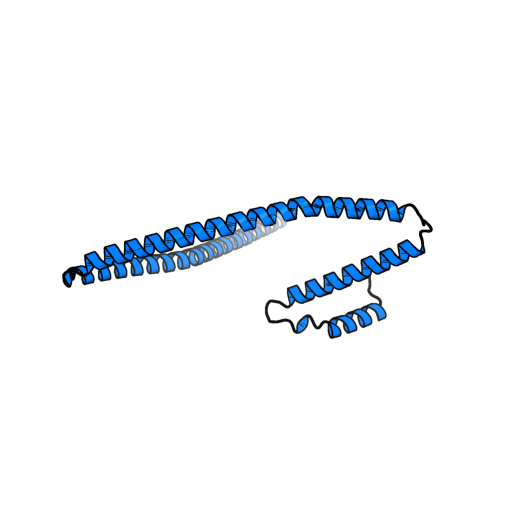53,52,49,51,57,47,48,70,67,71,38,34,86,74,42,59,92,94,38,32,67,61,36,45,51,55,51,51,52,56,50,54,54,50,56,50,50,54,52,50,51,55,52,54,74,72,46,98,70,91,64,78,55,63,61,50,51,52,52,50,54,48,52,55,52,62,60,47,48,62,55,50,52,51,50,53,50,49,53,53,52,51,54,51,50,51,53,50,52,50,52,50,49,54,49,48,51,52,52,50,50,54,54,49,63,65,54,65,65,77,72,64,75,73,63,55,54,60,53,52,51,54,50,50,53,54,52,50,53,53,50,51,50,58,52,46,68,61,43,52,62,54,50,53,54,48,51,51,53,50,52,53,47,53,53,53,51,51,53,51,51,52,51,50,52,52,53,50,52,53,52,54,62,72,76,106

Sequence (184 aa):
MNYSEEEDVMLLRKILGDRPFLAQRGKIIGAWDAFAAKLLVKTRRNKDEENMANSGVSEAKSERDLRLKGIDRARRRPHNDSVCAAKGADTLKRQQEEKASATAGRLVMEKLGKTRERSPPGKRLKREELLKDMLLELKEKELQDKRDPRELMAAQREEDRAHKFAVVQAVSSIVDLIRLRKNN

Radius of gyration: 36.4 Å; Cα contacts (8 Å, |Δi|>4): 14; chains: 1; bounding box: 67×89×79 Å

Secondary structure (DSSP, 8-state):
-PPPHHHHHHHHHHHHHH-GGGSPTT-HHHHHHHHHHHHHHHHHHHHHHHHHHT----SHHHHHHHHHHHHHHHHHHHHHHHHHHHHHHHHHHHHHHHHHHHHHHHHHHHHHHHTTS---HHHHHHHHHHHHHHHHHHHHHHHHHHHHHHHHHHHHHHHHHHHHHHHHHHHHHHHHHHHHHHH-